Protein AF-0000000085047141 (afdb_homodimer)

Structure (mmCIF, N/CA/C/O backbone):
data_AF-0000000085047141-model_v1
#
loop_
_entity.id
_entity.type
_entity.pdbx_description
1 polymer 'YrkC putative rubrerythrin-like protein'
#
loop_
_atom_site.group_PDB
_atom_site.id
_atom_site.type_symbol
_atom_site.label_atom_id
_atom_site.label_alt_id
_atom_site.label_comp_id
_atom_site.label_asym_id
_atom_site.label_entity_id
_atom_site.label_seq_id
_atom_site.pdbx_PDB_ins_code
_atom_site.Cartn_x
_atom_site.Cartn_y
_atom_site.Cartn_z
_atom_site.occupancy
_atom_site.B_iso_or_equiv
_atom_site.auth_seq_id
_atom_site.auth_comp_id
_atom_site.auth_asym_id
_atom_site.auth_atom_id
_atom_site.pdbx_PDB_model_num
ATOM 1 N N . MET A 1 1 ? -36.344 43.094 90.312 1 26.39 1 MET A N 1
ATOM 2 C CA . MET A 1 1 ? -35.562 42.031 89.688 1 26.39 1 MET A CA 1
ATOM 3 C C . MET A 1 1 ? -35.75 42 88.188 1 26.39 1 MET A C 1
ATOM 5 O O . MET A 1 1 ? -36.625 41.312 87.688 1 26.39 1 MET A O 1
ATOM 9 N N . GLY A 1 2 ? -35.969 43.219 87.562 1 30.38 2 GLY A N 1
ATOM 10 C CA . GLY A 1 2 ? -36.375 43.719 86.25 1 30.38 2 GLY A CA 1
ATOM 11 C C . GLY A 1 2 ? -35.406 43.344 85.125 1 30.38 2 GLY A C 1
ATOM 12 O O . GLY A 1 2 ? -34.281 43.812 85.125 1 30.38 2 GLY A O 1
ATOM 13 N N . ASN A 1 3 ? -35.531 42 84.438 1 28.52 3 ASN A N 1
ATOM 14 C CA . ASN A 1 3 ? -34.844 41.219 83.438 1 28.52 3 ASN A CA 1
ATOM 15 C C . ASN A 1 3 ? -34.469 42.031 82.25 1 28.52 3 ASN A C 1
ATOM 17 O O . ASN A 1 3 ? -35.031 43.094 82 1 28.52 3 ASN A O 1
ATOM 21 N N . TYR A 1 4 ? -33.438 41.5 81.375 1 30.61 4 TYR A N 1
ATOM 22 C CA . TYR A 1 4 ? -32.312 41.344 80.5 1 30.61 4 TYR A CA 1
ATOM 23 C C . TYR A 1 4 ? -32.781 41.375 79 1 30.61 4 TYR A C 1
ATOM 25 O O . TYR A 1 4 ? -32.031 41.031 78.125 1 30.61 4 TYR A O 1
ATOM 33 N N . PHE A 1 5 ? -34.094 41.688 78.688 1 26.55 5 PHE A N 1
ATOM 34 C CA . PHE A 1 5 ? -34.625 41.312 77.375 1 26.55 5 PHE A CA 1
ATOM 35 C C . PHE A 1 5 ? -34.031 42.188 76.312 1 26.55 5 PHE A C 1
ATOM 37 O O . PHE A 1 5 ? -33.969 41.781 75.125 1 26.55 5 PHE A O 1
ATOM 44 N N . ASP A 1 6 ? -33.906 43.469 76.5 1 23.94 6 ASP A N 1
ATOM 45 C CA . ASP A 1 6 ? -34.188 44.344 75.375 1 23.94 6 ASP A CA 1
ATOM 46 C C . ASP A 1 6 ? -33 44.375 74.375 1 23.94 6 ASP A C 1
ATOM 48 O O . ASP A 1 6 ? -33.12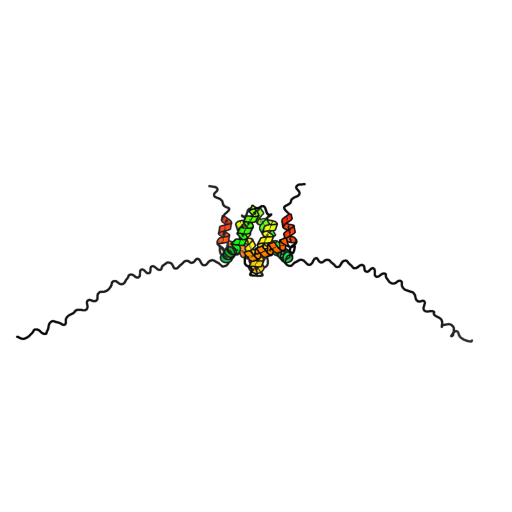5 44.875 73.312 1 23.94 6 ASP A O 1
ATOM 52 N N . GLU A 1 7 ? -31.75 44.25 74.812 1 26.52 7 GLU A N 1
ATOM 53 C CA . GLU A 1 7 ? -30.781 45 74.062 1 26.52 7 GLU A CA 1
ATOM 54 C C . GLU A 1 7 ? -30.422 44.25 72.75 1 26.52 7 GLU A C 1
ATOM 56 O O . GLU A 1 7 ? -29.25 44.188 72.375 1 26.52 7 GLU A O 1
ATOM 61 N N . ILE A 1 8 ? -31.172 43.188 72.375 1 27.95 8 ILE A N 1
ATOM 62 C CA . ILE A 1 8 ? -30.578 42.25 71.438 1 27.95 8 ILE A CA 1
ATOM 63 C C . ILE A 1 8 ? -30.594 42.844 70 1 27.95 8 ILE A C 1
ATOM 65 O O . ILE A 1 8 ? -30.25 42.156 69.062 1 27.95 8 ILE A O 1
ATOM 69 N N . GLN A 1 9 ? -31.234 44 69.812 1 23.31 9 GLN A N 1
ATOM 70 C CA . GLN A 1 9 ? -31.672 44.094 68.438 1 23.31 9 GLN A CA 1
ATOM 71 C C . GLN A 1 9 ? -30.484 44.219 67.5 1 23.31 9 GLN A C 1
ATOM 73 O O . GLN A 1 9 ? -30.594 43.844 66.312 1 23.31 9 GLN A O 1
ATOM 78 N N . HIS A 1 10 ? -29.562 45.125 67.688 1 24.94 10 HIS A N 1
ATOM 79 C CA . HIS A 1 10 ? -29.156 45.844 66.5 1 24.94 10 HIS A CA 1
ATOM 80 C C . HIS A 1 10 ? -28.094 45.094 65.75 1 24.94 10 HIS A C 1
ATOM 82 O O . HIS A 1 10 ? -27.344 45.656 64.938 1 24.94 10 HIS A O 1
ATOM 88 N N . LEU A 1 11 ? -28.125 43.75 65.5 1 24.83 11 LEU A N 1
ATOM 89 C CA . LEU A 1 11 ? -26.984 43.125 64.875 1 24.83 11 LEU A CA 1
ATOM 90 C C . LEU A 1 11 ? -26.859 43.562 63.406 1 24.83 11 LEU A C 1
ATOM 92 O O . LEU A 1 11 ? -27.781 43.344 62.594 1 24.83 11 LEU A O 1
ATOM 96 N N . LYS A 1 12 ? -26.172 44.75 63.156 1 26.78 12 LYS A N 1
ATOM 97 C CA . LYS A 1 12 ? -25.906 45.344 61.844 1 26.78 12 LYS A CA 1
ATOM 98 C C . LYS A 1 12 ? -25.25 44.344 60.906 1 26.78 12 LYS A C 1
ATOM 100 O O . LYS A 1 12 ? -24.328 43.625 61.312 1 26.78 12 LYS A O 1
ATOM 105 N N . HIS A 1 13 ? -25.922 43.969 59.812 1 26.42 13 HIS A N 1
ATOM 106 C CA . HIS A 1 13 ? -25.625 43.156 58.625 1 26.42 13 HIS A CA 1
ATOM 107 C C . HIS A 1 13 ? -24.391 43.656 57.906 1 26.42 13 HIS A C 1
ATOM 109 O O . HIS A 1 13 ? -24.391 44.75 57.344 1 26.42 13 HIS A O 1
ATOM 115 N N . SER A 1 14 ? -23.172 43.594 58.5 1 26.09 14 SER A N 1
ATOM 116 C CA . SER A 1 14 ? -21.984 44.031 57.75 1 26.09 14 SER A CA 1
ATOM 117 C C . SER A 1 14 ? -21.922 43.344 56.375 1 26.09 14 SER A C 1
ATOM 119 O O . SER A 1 14 ? -22.062 42.125 56.281 1 26.09 14 SER A O 1
ATOM 121 N N . GLU A 1 15 ? -22.203 44.062 55.312 1 28.8 15 GLU A N 1
ATOM 122 C CA . GLU A 1 15 ? -22.156 43.75 53.875 1 28.8 15 GLU A CA 1
ATOM 123 C C . GLU A 1 15 ? -20.766 43.281 53.469 1 28.8 15 GLU A C 1
ATOM 125 O O . GLU A 1 15 ? -19.797 44.062 53.531 1 28.8 15 GLU A O 1
ATOM 130 N N . TYR A 1 16 ? -20.172 42.281 54.156 1 29.62 16 TYR A N 1
ATOM 131 C CA . TYR A 1 16 ? -18.875 41.781 53.688 1 29.62 16 TYR A CA 1
ATOM 132 C C . TYR A 1 16 ? -18.844 41.656 52.188 1 29.62 16 TYR A C 1
ATOM 134 O O . TYR A 1 16 ? -19.656 40.906 51.594 1 29.62 16 TYR A O 1
ATOM 142 N N . GLY A 1 17 ? -18.625 42.781 51.469 1 31.94 17 GLY A N 1
ATOM 143 C CA . GLY A 1 17 ? -18.328 42.719 50.062 1 31.94 17 GLY A CA 1
ATOM 144 C C . GLY A 1 17 ? -17.297 41.688 49.688 1 31.94 17 GLY A C 1
ATOM 145 O O . GLY A 1 17 ? -16.141 41.812 50.062 1 31.94 17 GLY A O 1
ATOM 146 N N . GLY A 1 18 ? -17.625 40.469 49.812 1 32.16 18 GLY A N 1
ATOM 147 C CA . GLY A 1 18 ? -16.719 39.438 49.406 1 32.16 18 GLY A CA 1
ATOM 148 C C . GLY A 1 18 ? -16.047 39.719 48.062 1 32.16 18 GLY A C 1
ATOM 149 O O . GLY A 1 18 ? -16.594 40.438 47.25 1 32.16 18 GLY A O 1
ATOM 150 N N . PRO A 1 19 ? -14.734 40 48.281 1 36.22 19 PRO A N 1
ATOM 151 C CA . PRO A 1 19 ? -14 40.219 47.031 1 36.22 19 PRO A CA 1
ATOM 152 C C . PRO A 1 19 ? -14.438 39.281 45.906 1 36.22 19 PRO A C 1
ATOM 154 O O . PRO A 1 19 ? -14.914 38.156 46.188 1 36.22 19 PRO A O 1
ATOM 157 N N . GLN A 1 20 ? -15.062 39.812 44.906 1 37.5 20 GLN A N 1
ATOM 158 C CA . GLN A 1 20 ? -15.406 39.125 43.688 1 37.5 20 GLN A CA 1
ATOM 159 C C . GLN A 1 20 ? -14.25 38.25 43.188 1 37.5 20 GLN A C 1
ATOM 161 O O . GLN A 1 20 ? -13.109 38.719 43.125 1 37.5 20 GLN A O 1
ATOM 166 N N . PRO A 1 21 ? -14.32 36.969 43.594 1 36.03 21 PRO A N 1
ATOM 167 C CA . PRO A 1 21 ? -13.25 36.156 43 1 36.03 21 PRO A CA 1
ATOM 168 C C . PRO A 1 21 ? -12.961 36.531 41.562 1 36.03 21 PRO A C 1
ATOM 170 O O . PRO A 1 21 ? -13.883 36.812 40.781 1 36.03 21 PRO A O 1
ATOM 173 N N . VAL A 1 22 ? -11.938 37.344 41.344 1 37.62 22 VAL A N 1
ATOM 174 C CA . VAL A 1 22 ? -11.406 37.5 40 1 37.62 22 VAL A CA 1
ATOM 175 C C . VAL A 1 22 ? -11.461 36.125 39.281 1 37.62 22 VAL A C 1
ATOM 177 O O . VAL A 1 22 ? -10.82 35.188 39.719 1 37.62 22 VAL A O 1
ATOM 180 N N . ILE A 1 23 ? -12.688 35.688 38.938 1 40.22 23 ILE A N 1
ATOM 181 C CA . ILE A 1 23 ? -12.711 34.594 37.969 1 40.22 23 ILE A CA 1
ATOM 182 C C . ILE A 1 23 ? -11.617 34.781 36.938 1 40.22 23 ILE A C 1
ATOM 184 O O . ILE A 1 23 ? -11.672 35.75 36.156 1 40.22 23 ILE A O 1
ATOM 188 N N . THR A 1 24 ? -10.383 34.844 37.469 1 36.16 24 THR A N 1
ATOM 189 C CA . THR A 1 24 ? -9.43 34.75 36.375 1 36.16 24 THR A CA 1
ATOM 190 C C . THR A 1 24 ? -9.945 33.812 35.281 1 36.16 24 THR A C 1
ATOM 192 O O . THR A 1 24 ? -10.344 32.688 35.594 1 36.16 24 THR A O 1
ATOM 195 N N . ASP A 1 25 ? -10.789 34.281 34.438 1 36.22 25 ASP A N 1
ATOM 196 C CA . ASP A 1 25 ? -11.07 33.625 33.156 1 36.22 25 ASP A CA 1
ATOM 197 C C . ASP A 1 25 ? -9.859 32.812 32.688 1 36.22 25 ASP A C 1
ATOM 199 O O . ASP A 1 25 ? -8.977 33.375 32.031 1 36.22 25 ASP A O 1
ATOM 203 N N . THR A 1 26 ? -9.047 32.312 33.594 1 38.28 26 THR A N 1
ATOM 204 C CA . THR A 1 26 ? -8.102 31.438 32.906 1 38.28 26 THR A CA 1
ATOM 205 C C . THR A 1 26 ? -8.797 30.641 31.812 1 38.28 26 THR A C 1
ATOM 207 O O . THR A 1 26 ? -9.586 29.734 32.094 1 38.28 26 THR A O 1
ATOM 210 N N . ARG A 1 27 ? -9.477 31.266 30.906 1 39.62 27 ARG A N 1
ATOM 211 C CA . ARG A 1 27 ? -9.727 30.562 29.656 1 39.62 27 ARG A CA 1
ATOM 212 C C . ARG A 1 27 ? -8.719 29.438 29.453 1 39.62 27 ARG A C 1
ATOM 214 O O . ARG A 1 27 ? -7.527 29.688 29.25 1 39.62 27 ARG A O 1
ATOM 221 N N . VAL A 1 28 ? -8.648 28.484 30.359 1 39.75 28 VAL A N 1
ATOM 222 C CA . VAL A 1 28 ? -8.031 27.234 29.953 1 39.75 28 VAL A CA 1
ATOM 223 C C . VAL A 1 28 ? -7.996 27.156 28.422 1 39.75 28 VAL A C 1
ATOM 225 O O . VAL A 1 28 ? -8.961 27.531 27.75 1 39.75 28 VAL A O 1
ATOM 228 N N . ASP A 1 29 ? -6.918 27.594 27.844 1 39.72 29 ASP A N 1
ATOM 229 C CA . ASP A 1 29 ? -6.574 27.156 26.484 1 39.72 29 ASP A CA 1
ATOM 230 C C . ASP A 1 29 ? -7.312 25.875 26.125 1 39.72 29 ASP A C 1
ATOM 232 O O . ASP A 1 29 ? -7.207 24.875 26.828 1 39.72 29 ASP A O 1
ATOM 236 N N . LEU A 1 30 ? -8.539 25.859 25.844 1 40.44 30 LEU A N 1
ATOM 237 C CA . LEU A 1 30 ? -9.203 24.781 25.125 1 40.44 30 LEU A CA 1
ATOM 238 C C . LEU A 1 30 ? -8.195 23.734 24.656 1 40.44 30 LEU A C 1
ATOM 240 O O . LEU A 1 30 ? -7.078 24.078 24.266 1 40.44 30 LEU A O 1
ATOM 244 N N . ASN A 1 31 ? -8 22.609 25.328 1 42.75 31 ASN A N 1
ATOM 245 C CA . ASN A 1 31 ? -7.414 21.344 24.891 1 42.75 31 ASN A CA 1
ATOM 246 C C . ASN A 1 31 ? -7.262 21.297 23.375 1 42.75 31 ASN A C 1
ATOM 248 O O . ASN A 1 31 ? -8.258 21.234 22.641 1 42.75 31 ASN A O 1
ATOM 252 N N . GLU A 1 32 ? -6.691 22.125 22.641 1 46.19 32 GLU A N 1
ATOM 253 C CA . GLU A 1 32 ? -6.312 21.891 21.25 1 46.19 32 GLU A CA 1
ATOM 254 C C . GLU A 1 32 ? -6.316 20.391 20.938 1 46.19 32 GLU A C 1
ATOM 256 O O . GLU A 1 32 ? -5.328 19.703 21.188 1 46.19 32 GLU A O 1
ATOM 261 N N . THR A 1 33 ? -6.918 19.484 21.516 1 50.22 33 THR A N 1
ATOM 262 C CA . THR A 1 33 ? -7.117 18.156 20.953 1 50.22 33 THR A CA 1
ATOM 263 C C . THR A 1 33 ? -7.035 18.188 19.438 1 50.22 33 THR A C 1
ATOM 265 O O . THR A 1 33 ? -7.898 18.766 18.766 1 50.22 33 THR A O 1
ATOM 268 N N . GLU A 1 34 ? -6.047 18.719 18.938 1 59.25 34 GLU A N 1
ATOM 269 C CA . GLU A 1 34 ? -5.82 18.781 17.5 1 59.25 34 GLU A CA 1
ATOM 270 C C . GLU A 1 34 ? -6.621 17.703 16.766 1 59.25 34 GLU A C 1
ATOM 272 O O . GLU A 1 34 ? -6.453 16.516 17.031 1 59.25 34 GLU A O 1
ATOM 277 N N . ASP A 1 35 ? -7.812 17.938 16.5 1 83 35 ASP A N 1
ATOM 278 C CA . ASP A 1 35 ? -8.688 17.062 15.727 1 83 35 ASP A CA 1
ATOM 279 C C . ASP A 1 35 ? -7.926 16.406 14.57 1 83 35 ASP A C 1
ATOM 281 O O . ASP A 1 35 ? -7.48 17.094 13.648 1 83 35 ASP A O 1
ATOM 285 N N . VAL A 1 36 ? -7.324 15.203 14.828 1 91.5 36 VAL A N 1
ATOM 286 C CA . VAL A 1 36 ? -6.652 14.414 13.805 1 91.5 36 VAL A CA 1
ATOM 287 C C . VAL A 1 36 ? -7.582 14.219 12.609 1 91.5 36 VAL A C 1
ATOM 289 O O . VAL A 1 36 ? -8.734 13.82 12.773 1 91.5 36 VAL A O 1
ATOM 292 N N . SER A 1 37 ? -7.113 14.703 11.445 1 97.56 37 SER A N 1
ATOM 293 C CA . SER A 1 37 ? -7.887 14.547 10.219 1 97.56 37 SER A CA 1
ATOM 294 C C . SER A 1 37 ? -8.156 13.078 9.914 1 97.56 37 SER A C 1
ATOM 296 O O . SER A 1 37 ? -7.449 12.195 10.414 1 97.56 37 SER A O 1
ATOM 298 N N . MET A 1 38 ? -9.156 12.867 9.156 1 97.25 38 MET A N 1
ATOM 299 C CA . MET A 1 38 ? -9.438 11.508 8.695 1 97.25 38 MET A CA 1
ATOM 300 C C . MET A 1 38 ? -8.234 10.93 7.969 1 97.25 38 MET A C 1
ATOM 302 O O . MET A 1 38 ? -7.891 9.758 8.156 1 97.25 38 MET A O 1
ATOM 306 N N . ALA A 1 39 ? -7.617 11.742 7.199 1 98.62 39 ALA A N 1
ATOM 307 C CA . ALA A 1 39 ? -6.418 11.305 6.488 1 98.62 39 ALA A CA 1
ATOM 308 C C . ALA A 1 39 ? -5.355 10.805 7.465 1 98.62 39 ALA A C 1
ATOM 310 O O . ALA A 1 39 ? -4.77 9.742 7.262 1 98.62 39 ALA A O 1
ATOM 311 N N . ASP A 1 40 ? -5.152 11.531 8.469 1 98.75 40 ASP A N 1
ATOM 312 C CA . ASP A 1 40 ? -4.105 11.164 9.422 1 98.75 40 ASP A CA 1
ATOM 313 C C . ASP A 1 40 ? -4.523 9.961 10.258 1 98.75 40 ASP A C 1
ATOM 315 O O . ASP A 1 40 ? -3.682 9.164 10.68 1 98.75 40 ASP A O 1
ATOM 319 N N . GLN A 1 41 ? -5.812 9.867 10.5 1 98.62 41 GLN A N 1
ATOM 320 C CA . GLN A 1 41 ? -6.289 8.672 11.18 1 98.62 41 GLN A CA 1
ATOM 321 C C . GLN A 1 41 ? -5.977 7.41 10.375 1 98.62 41 GLN A C 1
ATOM 323 O O . GLN A 1 41 ? -5.559 6.398 10.945 1 98.62 41 GLN A O 1
ATOM 328 N N . TRP A 1 42 ? -6.137 7.488 9.133 1 98.88 42 TRP A N 1
ATOM 329 C CA . TRP A 1 42 ? -5.816 6.352 8.273 1 98.88 42 TRP A CA 1
ATOM 330 C C . TRP A 1 42 ? -4.312 6.09 8.25 1 98.88 42 TRP A C 1
ATOM 332 O O . TRP A 1 42 ? -3.877 4.938 8.312 1 98.88 42 TRP A O 1
ATOM 342 N N . VAL A 1 43 ? -3.555 7.133 8.117 1 98.94 43 VAL A N 1
ATOM 343 C CA . VAL A 1 43 ? -2.105 6.965 8.102 1 98.94 43 VAL A CA 1
ATOM 344 C C . VAL A 1 43 ? -1.65 6.262 9.383 1 98.94 43 VAL A C 1
ATOM 346 O O . VAL A 1 43 ? -0.82 5.352 9.328 1 98.94 43 VAL A O 1
ATOM 349 N N . GLU A 1 44 ? -2.229 6.668 10.469 1 98.88 44 GLU A N 1
ATOM 350 C CA . GLU A 1 44 ? -1.877 6.031 11.734 1 98.88 44 GLU A CA 1
ATOM 351 C C . GLU A 1 44 ? -2.348 4.578 11.773 1 98.88 44 GLU A C 1
ATOM 353 O O . GLU A 1 44 ? -1.639 3.705 12.273 1 98.88 44 GLU A O 1
ATOM 358 N N . TYR A 1 45 ? -3.49 4.375 11.25 1 98.94 45 TYR A N 1
ATOM 359 C CA . TYR A 1 45 ? -4.094 3.049 11.328 1 98.94 45 TYR A CA 1
ATOM 360 C C . TYR A 1 45 ? -3.293 2.037 10.516 1 98.94 45 TYR A C 1
ATOM 362 O O . TYR A 1 45 ? -3.184 0.871 10.898 1 98.94 45 TYR A O 1
ATOM 370 N N . ILE A 1 46 ? -2.65 2.441 9.43 1 98.94 46 ILE A N 1
ATOM 371 C CA . ILE A 1 46 ? -1.937 1.504 8.562 1 98.94 46 ILE A CA 1
ATOM 372 C C . ILE A 1 46 ? -0.462 1.462 8.961 1 98.94 46 ILE A C 1
ATOM 374 O O . ILE A 1 46 ? 0.345 0.805 8.297 1 98.94 46 ILE A O 1
ATOM 378 N N . GLN A 1 47 ? -0.084 2.061 9.992 1 98.94 47 GLN A N 1
ATOM 379 C CA . GLN A 1 47 ? 1.319 2.174 10.375 1 98.94 47 GLN A CA 1
ATOM 380 C C . GLN A 1 47 ? 1.951 0.797 10.555 1 98.94 47 GLN A C 1
ATOM 382 O O . GLN A 1 47 ? 3.121 0.596 10.227 1 98.94 47 GLN A O 1
ATOM 387 N N . PRO A 1 48 ? 1.271 -0.2 11.086 1 99 48 PRO A N 1
ATOM 388 C CA . PRO A 1 48 ? 1.904 -1.518 11.18 1 99 48 PRO A CA 1
ATOM 389 C C . PRO A 1 48 ? 2.33 -2.061 9.812 1 99 48 PRO A C 1
ATOM 391 O O . PRO A 1 48 ? 3.383 -2.691 9.703 1 99 48 PRO A O 1
ATOM 394 N N . LEU A 1 49 ? 1.539 -1.829 8.82 1 99 49 LEU A N 1
ATOM 395 C CA . LEU A 1 49 ? 1.904 -2.277 7.48 1 99 49 LEU A CA 1
ATOM 396 C C . LEU A 1 49 ? 3.154 -1.555 6.988 1 99 49 LEU A C 1
ATOM 398 O O . LEU A 1 49 ? 4.035 -2.172 6.387 1 99 49 LEU A O 1
ATOM 402 N N . VAL A 1 50 ? 3.209 -0.225 7.246 1 99 50 VAL A N 1
ATOM 403 C CA . VAL A 1 50 ? 4.379 0.553 6.848 1 99 50 VAL A CA 1
ATOM 404 C C . VAL A 1 50 ? 5.621 0.014 7.547 1 99 50 VAL A C 1
ATOM 406 O O . VAL A 1 50 ? 6.66 -0.184 6.918 1 99 50 VAL A O 1
ATOM 409 N N . THR A 1 51 ? 5.488 -0.277 8.789 1 98.94 51 THR A N 1
ATOM 410 C CA . THR A 1 51 ? 6.598 -0.793 9.586 1 98.94 51 THR A CA 1
ATOM 411 C C . THR A 1 51 ? 7.047 -2.158 9.07 1 98.94 51 THR A C 1
ATOM 413 O O . THR A 1 51 ? 8.242 -2.398 8.891 1 98.94 51 THR A O 1
ATOM 416 N N . PHE A 1 52 ? 6.16 -3.051 8.797 1 98.94 52 PHE A N 1
ATOM 417 C CA . PHE A 1 52 ? 6.492 -4.371 8.281 1 98.94 52 PHE A CA 1
ATOM 418 C C . PHE A 1 52 ? 7.188 -4.262 6.926 1 98.94 52 PHE A C 1
ATOM 420 O O . PHE A 1 52 ? 8.164 -4.961 6.664 1 98.94 52 PHE A O 1
ATOM 427 N N . ALA A 1 53 ? 6.656 -3.396 6.109 1 98.94 53 ALA A N 1
ATOM 428 C CA . ALA A 1 53 ? 7.238 -3.213 4.781 1 98.94 53 ALA A CA 1
ATOM 429 C C . ALA A 1 53 ? 8.695 -2.764 4.879 1 98.94 53 ALA A C 1
ATOM 431 O O . ALA A 1 53 ? 9.57 -3.322 4.215 1 98.94 53 ALA A O 1
ATOM 432 N N . LEU A 1 54 ? 8.922 -1.817 5.695 1 98.88 54 LEU A N 1
ATOM 433 C CA . LEU A 1 54 ? 10.258 -1.254 5.824 1 98.88 54 LEU A CA 1
ATOM 434 C C . LEU A 1 54 ? 11.227 -2.275 6.418 1 98.88 54 LEU A C 1
ATOM 436 O O . LEU A 1 54 ? 12.406 -2.295 6.074 1 98.88 54 LEU A O 1
ATOM 440 N N . GLU A 1 55 ? 10.75 -3.094 7.27 1 98.81 55 GLU A N 1
ATOM 441 C CA . GLU A 1 55 ? 11.594 -4.172 7.789 1 98.81 55 GLU A CA 1
ATOM 442 C C . GLU A 1 55 ? 12 -5.137 6.68 1 98.81 55 GLU A C 1
ATOM 444 O O . GLU A 1 55 ? 13.148 -5.578 6.625 1 98.81 55 GLU A O 1
ATOM 449 N N . GLU A 1 56 ? 11.07 -5.414 5.836 1 98.75 56 GLU A N 1
ATOM 450 C CA . GLU A 1 56 ? 11.375 -6.336 4.746 1 98.75 56 GLU A CA 1
ATOM 451 C C . GLU A 1 56 ? 12.289 -5.684 3.711 1 98.75 56 GLU A C 1
ATOM 453 O O . GLU A 1 56 ? 13.117 -6.359 3.094 1 98.75 56 GLU A O 1
ATOM 458 N N . VAL A 1 57 ? 12.156 -4.418 3.568 1 98.5 57 VAL A N 1
ATOM 459 C CA . VAL A 1 57 ? 13.125 -3.699 2.752 1 98.5 57 VAL A CA 1
ATOM 460 C C . VAL A 1 57 ? 14.531 -3.934 3.297 1 98.5 57 VAL A C 1
ATOM 462 O O . VAL A 1 57 ? 15.461 -4.219 2.535 1 98.5 57 VAL A O 1
ATOM 465 N N . LYS A 1 58 ? 14.664 -3.779 4.523 1 98.19 58 LYS A N 1
ATOM 466 C CA . LYS A 1 58 ? 15.961 -3.967 5.172 1 98.19 58 LYS A CA 1
ATOM 467 C C . LYS A 1 58 ? 16.484 -5.391 4.969 1 98.19 58 LYS A C 1
ATOM 469 O O . LYS A 1 58 ? 17.688 -5.621 4.961 1 98.19 58 LYS A O 1
ATOM 474 N N . GLU A 1 59 ? 15.625 -6.297 4.789 1 97.94 59 GLU A N 1
ATOM 475 C CA . GLU A 1 59 ? 16 -7.691 4.562 1 97.94 59 GLU A CA 1
ATOM 476 C C . GLU A 1 59 ? 16.375 -7.93 3.102 1 97.94 59 GLU A C 1
ATOM 478 O O . GLU A 1 59 ? 16.781 -9.031 2.732 1 97.94 59 GLU A O 1
ATOM 483 N N . GLY A 1 60 ? 16.141 -7.043 2.275 1 97.19 60 GLY A N 1
ATOM 484 C CA . GLY A 1 60 ? 16.609 -7.125 0.902 1 97.19 60 GLY A CA 1
ATOM 485 C C . GLY A 1 60 ? 15.539 -7.602 -0.068 1 97.19 60 GLY A C 1
ATOM 486 O O . GLY A 1 60 ? 15.844 -7.953 -1.209 1 97.19 60 GLY A O 1
ATOM 487 N N . ILE A 1 61 ? 14.273 -7.594 0.372 1 97.75 61 ILE A N 1
ATOM 488 C CA . ILE A 1 61 ? 13.18 -8 -0.501 1 97.75 61 ILE A CA 1
ATOM 489 C C . ILE A 1 61 ? 12.898 -6.906 -1.53 1 97.75 61 ILE A C 1
ATOM 491 O O . ILE A 1 61 ? 12.875 -5.723 -1.192 1 97.75 61 ILE A O 1
ATOM 495 N N . ASN A 1 62 ? 12.719 -7.234 -2.803 1 97 62 ASN A N 1
ATOM 496 C CA . ASN A 1 62 ? 12.672 -6.238 -3.865 1 97 62 ASN A CA 1
ATOM 497 C C . ASN A 1 62 ? 11.414 -5.379 -3.77 1 97 62 ASN A C 1
ATOM 499 O O . ASN A 1 62 ? 10.359 -5.863 -3.361 1 97 62 ASN A O 1
ATOM 503 N N . LEU A 1 63 ? 11.523 -4.227 -4.254 1 98.56 63 LEU A N 1
ATOM 504 C CA . LEU A 1 63 ? 10.523 -3.189 -4.008 1 98.56 63 LEU A CA 1
ATOM 505 C C . LEU A 1 63 ? 9.266 -3.445 -4.828 1 98.56 63 LEU A C 1
ATOM 507 O O . LEU A 1 63 ? 8.156 -3.133 -4.383 1 98.56 63 LEU A O 1
ATOM 511 N N . THR A 1 64 ? 9.359 -3.992 -5.98 1 98.69 64 THR A N 1
ATOM 512 C CA . THR A 1 64 ? 8.164 -4.328 -6.746 1 98.69 64 THR A CA 1
ATOM 513 C C . THR A 1 64 ? 7.246 -5.25 -5.945 1 98.69 64 THR A C 1
ATOM 515 O O . THR A 1 64 ? 6.051 -4.984 -5.812 1 98.69 64 THR A O 1
ATOM 518 N N . HIS A 1 65 ? 7.879 -6.309 -5.461 1 98.88 65 HIS A N 1
ATOM 519 C CA . HIS A 1 65 ? 7.152 -7.281 -4.648 1 98.88 65 HIS A CA 1
ATOM 520 C C . HIS A 1 65 ? 6.562 -6.629 -3.402 1 98.88 65 HIS A C 1
ATOM 522 O O . HIS A 1 65 ? 5.398 -6.863 -3.068 1 98.88 65 HIS A O 1
ATOM 528 N N . LEU A 1 66 ? 7.312 -5.801 -2.725 1 98.94 66 LEU A N 1
ATOM 529 C CA . LEU A 1 66 ? 6.852 -5.207 -1.475 1 98.94 66 LEU A CA 1
ATOM 530 C C . LEU A 1 66 ? 5.715 -4.223 -1.726 1 98.94 66 LEU A C 1
ATOM 532 O O . LEU A 1 66 ? 4.738 -4.188 -0.971 1 98.94 66 LEU A O 1
ATOM 536 N N . PHE A 1 67 ? 5.777 -3.439 -2.764 1 98.94 67 PHE A N 1
ATOM 537 C CA . PHE A 1 67 ? 4.668 -2.545 -3.064 1 98.94 67 PHE A CA 1
ATOM 538 C C . PHE A 1 67 ? 3.422 -3.338 -3.445 1 98.94 67 PHE A C 1
ATOM 540 O O . PHE A 1 67 ? 2.311 -2.986 -3.047 1 98.94 67 PHE A O 1
ATOM 547 N N . GLN A 1 68 ? 3.59 -4.418 -4.176 1 98.94 68 GLN A N 1
ATOM 548 C CA . GLN A 1 68 ? 2.447 -5.273 -4.488 1 98.94 68 GLN A CA 1
ATOM 549 C C . GLN A 1 68 ? 1.782 -5.789 -3.215 1 98.94 68 GLN A C 1
ATOM 551 O O . GLN A 1 68 ? 0.565 -5.68 -3.057 1 98.94 68 GLN A O 1
ATOM 556 N N . GLU A 1 69 ? 2.582 -6.328 -2.354 1 98.94 69 GLU A N 1
ATOM 557 C CA . GLU A 1 69 ? 2.078 -6.949 -1.131 1 98.94 69 GLU A CA 1
ATOM 558 C C . GLU A 1 69 ? 1.378 -5.922 -0.243 1 98.94 69 GLU A C 1
ATOM 560 O O . GLU A 1 69 ? 0.259 -6.156 0.22 1 98.94 69 GLU A O 1
ATOM 565 N N . TYR A 1 70 ? 1.958 -4.855 -0.085 1 99 70 TYR A N 1
ATOM 566 C CA . TYR A 1 70 ? 1.476 -3.988 0.983 1 99 70 TYR A CA 1
ATOM 567 C C . TYR A 1 70 ? 0.401 -3.037 0.469 1 99 70 TYR A C 1
ATOM 569 O O . TYR A 1 70 ? -0.483 -2.623 1.224 1 99 70 TYR A O 1
ATOM 577 N N . ILE A 1 71 ? 0.391 -2.631 -0.809 1 99 71 ILE A N 1
ATOM 578 C CA . ILE A 1 71 ? -0.775 -1.953 -1.365 1 99 71 ILE A CA 1
ATOM 579 C C . ILE A 1 71 ? -1.984 -2.885 -1.32 1 99 71 ILE A C 1
ATOM 581 O O . ILE A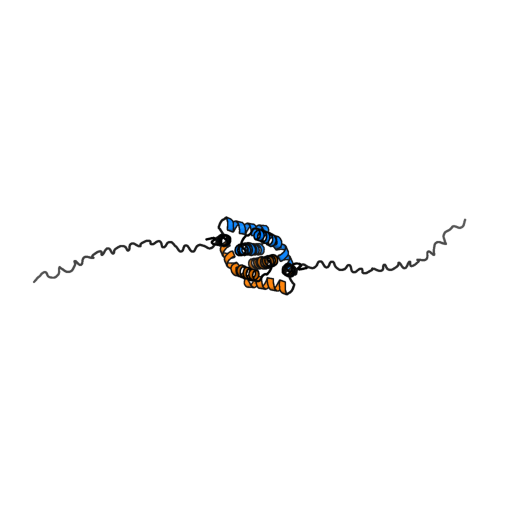 1 71 ? -3.088 -2.461 -0.97 1 99 71 ILE A O 1
ATOM 585 N N . LEU A 1 72 ? -1.712 -4.16 -1.633 1 99 72 LEU A N 1
ATOM 586 C CA . LEU A 1 72 ? -2.791 -5.141 -1.575 1 99 72 LEU A CA 1
ATOM 587 C C . LEU A 1 72 ? -3.324 -5.277 -0.153 1 99 72 LEU A C 1
ATOM 589 O O . LEU A 1 72 ? -4.535 -5.383 0.053 1 99 72 LEU A O 1
ATOM 593 N N . ALA A 1 73 ? -2.424 -5.293 0.819 1 99 73 ALA A N 1
ATOM 594 C CA . ALA A 1 73 ? -2.873 -5.289 2.209 1 99 73 ALA A CA 1
ATOM 595 C C . ALA A 1 73 ? -3.717 -4.055 2.51 1 99 73 ALA A C 1
ATOM 597 O O . ALA A 1 73 ? -4.723 -4.137 3.217 1 99 73 ALA A O 1
ATOM 598 N N . GLY A 1 74 ? -3.332 -2.895 1.937 1 99 74 GLY A N 1
ATOM 599 C CA . GLY A 1 74 ? -4.148 -1.698 2.047 1 99 74 GLY A CA 1
ATOM 600 C C . GLY A 1 74 ? -5.555 -1.884 1.506 1 99 74 GLY A C 1
ATOM 601 O O . GLY A 1 74 ? -6.527 -1.457 2.129 1 99 74 GLY A O 1
ATOM 602 N N . VAL A 1 75 ? -5.676 -2.555 0.391 1 99 75 VAL A N 1
ATOM 603 C CA . VAL A 1 75 ? -6.98 -2.84 -0.196 1 99 75 VAL A CA 1
ATOM 604 C C . VAL A 1 75 ? -7.84 -3.617 0.8 1 99 75 VAL A C 1
ATOM 606 O O . VAL A 1 75 ? -8.992 -3.266 1.04 1 99 75 VAL A O 1
ATOM 609 N N . LEU A 1 76 ? -7.25 -4.637 1.381 1 99 76 LEU A N 1
ATOM 610 C CA . LEU A 1 76 ? -7.988 -5.461 2.334 1 99 76 LEU A CA 1
ATOM 611 C C . LEU A 1 76 ? -8.359 -4.652 3.574 1 99 76 LEU A C 1
ATOM 613 O O . LEU A 1 76 ? -9.453 -4.816 4.121 1 99 76 LEU A O 1
ATOM 617 N N . VAL A 1 77 ? -7.5 -3.791 4.02 1 99 77 VAL A N 1
ATOM 618 C CA . VAL A 1 77 ? -7.797 -2.916 5.148 1 99 77 VAL A CA 1
ATOM 619 C C . VAL A 1 77 ? -8.984 -2.014 4.805 1 99 77 VAL A C 1
ATOM 621 O O . VAL A 1 77 ? -9.883 -1.82 5.621 1 99 77 VAL A O 1
ATOM 624 N N . GLY A 1 78 ? -9.023 -1.479 3.592 1 98.94 78 GLY A N 1
ATOM 625 C CA . GLY A 1 78 ? -10.148 -0.675 3.139 1 98.94 78 GLY A CA 1
ATOM 626 C C . GLY A 1 78 ? -11.453 -1.442 3.113 1 98.94 78 GLY A C 1
ATOM 627 O O . GLY A 1 78 ? -12.531 -0.851 3.24 1 98.94 78 GLY A O 1
ATOM 628 N N . GLN A 1 79 ? -11.289 -2.713 3.064 1 98.94 79 GLN A N 1
ATOM 629 C CA . GLN A 1 79 ? -12.469 -3.572 3.033 1 98.94 79 GLN A CA 1
ATOM 630 C C . GLN A 1 79 ? -12.891 -3.977 4.441 1 98.94 79 GLN A C 1
ATOM 632 O O . GLN A 1 79 ? -13.906 -4.652 4.621 1 98.94 79 GLN A O 1
ATOM 637 N N . GLY A 1 80 ? -12.023 -3.697 5.375 1 98.88 80 GLY A N 1
ATOM 638 C CA . GLY A 1 80 ? -12.477 -3.916 6.742 1 98.88 80 GLY A CA 1
ATOM 639 C C . GLY A 1 80 ? -11.531 -4.785 7.551 1 98.88 80 GLY A C 1
ATOM 640 O O . GLY A 1 80 ? -11.742 -4.988 8.75 1 98.88 80 GLY A O 1
ATOM 641 N N . PHE A 1 81 ? -10.531 -5.34 7.016 1 98.94 81 PHE A N 1
ATOM 642 C CA . PHE A 1 81 ? -9.547 -6.133 7.75 1 98.94 81 PHE A CA 1
ATOM 643 C C . PHE A 1 81 ? -8.648 -5.234 8.586 1 98.94 81 PHE A C 1
ATOM 645 O O . PHE A 1 81 ? -8.375 -4.09 8.211 1 98.94 81 PHE A O 1
ATOM 652 N N . SER A 1 82 ? -8.188 -5.719 9.672 1 98.94 82 SER A N 1
ATOM 653 C CA . SER A 1 82 ? -7.105 -5.027 10.359 1 98.94 82 SER A CA 1
ATOM 654 C C . SER A 1 82 ? -5.805 -5.121 9.578 1 98.94 82 SER A C 1
ATOM 656 O O . SER A 1 82 ? -5.648 -5.996 8.727 1 98.94 82 SER A O 1
ATOM 658 N N .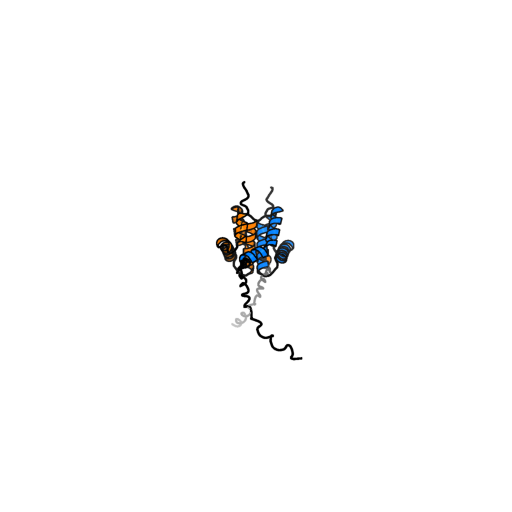 PRO A 1 83 ? -4.887 -4.266 9.883 1 99 83 PRO A N 1
ATOM 659 C CA . PRO A 1 83 ? -3.598 -4.336 9.188 1 99 83 PRO A CA 1
ATOM 660 C C . PRO A 1 83 ? -2.926 -5.699 9.328 1 99 83 PRO A C 1
ATOM 662 O O . PRO A 1 83 ? -2.432 -6.254 8.344 1 99 83 PRO A O 1
ATOM 665 N N . GLU A 1 84 ? -2.977 -6.227 10.484 1 98.94 84 GLU A N 1
ATOM 666 C CA . GLU A 1 84 ? -2.318 -7.508 10.719 1 98.94 84 GLU A CA 1
ATOM 667 C C . GLU A 1 84 ? -3.029 -8.641 9.984 1 98.94 84 GLU A C 1
ATOM 669 O O . GLU A 1 84 ? -2.381 -9.516 9.406 1 98.94 84 GLU A O 1
ATOM 674 N N . GLU A 1 85 ? -4.336 -8.609 10.008 1 98.94 85 GLU A N 1
ATOM 675 C CA . GLU A 1 85 ? -5.098 -9.617 9.281 1 98.94 85 GLU A CA 1
ATOM 676 C C . GLU A 1 85 ? -4.863 -9.508 7.773 1 98.94 85 GLU A C 1
ATOM 678 O O . GLU A 1 85 ? -4.777 -10.516 7.074 1 98.94 85 GLU A O 1
ATOM 683 N N . ALA A 1 86 ? -4.773 -8.305 7.316 1 98.94 86 ALA A N 1
ATOM 684 C CA . ALA A 1 86 ? -4.602 -8.039 5.891 1 98.94 86 ALA A CA 1
ATOM 685 C C . ALA A 1 86 ? -3.281 -8.602 5.379 1 98.94 86 ALA A C 1
ATOM 687 O O . ALA A 1 86 ? -3.258 -9.352 4.395 1 98.94 86 ALA A O 1
ATOM 688 N N . ILE A 1 87 ? -2.213 -8.258 6.086 1 99 87 ILE A N 1
ATOM 689 C CA . ILE A 1 87 ? -0.921 -8.695 5.57 1 99 87 ILE A CA 1
ATOM 690 C C . ILE A 1 87 ? -0.781 -10.211 5.742 1 99 87 ILE A C 1
ATOM 692 O O . ILE A 1 87 ? -0.186 -10.883 4.902 1 99 87 ILE A O 1
ATOM 696 N N . ALA A 1 88 ? -1.451 -10.75 6.746 1 98.94 88 ALA A N 1
ATOM 697 C CA . ALA A 1 88 ? -1.457 -12.203 6.898 1 98.94 88 ALA A CA 1
ATOM 698 C C . ALA A 1 88 ? -2.16 -12.875 5.723 1 98.94 88 ALA A C 1
ATOM 700 O O . ALA A 1 88 ? -1.697 -13.898 5.215 1 98.94 88 ALA A O 1
ATOM 701 N N . GLN A 1 89 ? -3.264 -12.344 5.289 1 98.94 89 GLN A N 1
ATOM 702 C CA . GLN A 1 89 ? -4.004 -12.883 4.152 1 98.94 89 GLN A CA 1
ATOM 703 C C . GLN A 1 89 ? -3.182 -12.789 2.871 1 98.94 89 GLN A C 1
ATOM 705 O O . GLN A 1 89 ? -3.133 -13.742 2.088 1 98.94 89 GLN A O 1
ATOM 710 N N . VAL A 1 90 ? -2.5 -11.719 2.672 1 98.94 90 VAL A N 1
ATOM 711 C CA . VAL A 1 90 ? -1.683 -11.523 1.479 1 98.94 90 VAL A CA 1
ATOM 712 C C . VAL A 1 90 ? -0.53 -12.523 1.474 1 98.94 90 VAL A C 1
ATOM 714 O O . VAL A 1 90 ? -0.238 -13.141 0.445 1 98.94 90 VAL A O 1
ATOM 717 N N . GLU A 1 91 ? 0.114 -12.648 2.582 1 98.94 91 GLU A N 1
ATOM 718 C CA . GLU A 1 91 ? 1.202 -13.617 2.697 1 98.94 91 GLU A CA 1
ATOM 719 C C . GLU A 1 91 ? 0.701 -15.039 2.471 1 98.94 91 GLU A C 1
ATOM 721 O O . GLU A 1 91 ? 1.39 -15.859 1.854 1 98.94 91 GLU A O 1
ATOM 726 N N . ASP A 1 92 ? -0.487 -15.312 2.939 1 98.88 92 ASP A N 1
ATOM 727 C CA . ASP A 1 92 ? -1.074 -16.625 2.709 1 98.88 92 ASP A CA 1
ATOM 728 C C . ASP A 1 92 ? -1.327 -16.859 1.223 1 98.88 92 ASP A C 1
ATOM 730 O O . ASP A 1 92 ? -1.064 -17.953 0.708 1 98.88 92 ASP A O 1
ATOM 734 N N . TRP A 1 93 ? -1.854 -15.891 0.531 1 98.88 93 TRP A N 1
ATOM 735 C CA . TRP A 1 93 ? -2.07 -16 -0.908 1 98.88 93 TRP A CA 1
ATOM 736 C C . TRP A 1 93 ? -0.761 -16.281 -1.635 1 98.88 93 TRP A C 1
ATOM 738 O O . TRP A 1 93 ? -0.742 -17.031 -2.615 1 98.88 93 TRP A O 1
ATOM 748 N N . GLU A 1 94 ? 0.286 -15.625 -1.17 1 98.75 94 GLU A N 1
ATOM 749 C CA . GLU A 1 94 ? 1.594 -15.867 -1.771 1 98.75 94 GLU A CA 1
ATOM 750 C C . GLU A 1 94 ? 2.082 -17.281 -1.479 1 98.75 94 GLU A C 1
ATOM 752 O O . GLU A 1 94 ? 2.5 -18 -2.389 1 98.75 94 GLU A O 1
ATOM 757 N N . LYS A 1 95 ? 2.018 -17.672 -0.284 1 98.62 95 LYS A N 1
ATOM 758 C CA . LYS A 1 95 ? 2.564 -18.953 0.171 1 98.62 95 LYS A CA 1
ATOM 759 C C . LYS A 1 95 ? 1.819 -20.125 -0.46 1 98.62 95 LYS A C 1
ATOM 761 O O . LYS A 1 95 ? 2.428 -21.141 -0.801 1 98.62 95 LYS A O 1
ATOM 766 N N . THR A 1 96 ? 0.567 -20.016 -0.638 1 98.5 96 THR A N 1
ATOM 767 C CA . THR A 1 96 ? -0.264 -21.109 -1.138 1 98.5 96 THR A CA 1
ATOM 768 C C . THR A 1 96 ? -0.219 -21.172 -2.662 1 98.5 96 THR A C 1
ATOM 770 O O . THR A 1 96 ? -0.596 -22.172 -3.26 1 98.5 96 THR A O 1
ATOM 773 N N . GLY A 1 97 ? 0.119 -20.062 -3.24 1 97.94 97 GLY A N 1
ATOM 774 C CA . GLY A 1 97 ? 0.124 -20 -4.695 1 97.94 97 GLY A CA 1
ATOM 775 C C . GLY A 1 97 ? -1.181 -19.484 -5.27 1 97.94 97 GLY A C 1
ATOM 776 O O . GLY A 1 97 ? -1.359 -19.453 -6.488 1 97.94 97 GLY A O 1
ATOM 777 N N . GLU A 1 98 ? -2.053 -19.094 -4.359 1 98.31 98 GLU A N 1
ATOM 778 C CA . GLU A 1 98 ? -3.271 -18.453 -4.848 1 98.31 98 GLU A CA 1
ATOM 779 C C . GLU A 1 98 ? -2.953 -17.203 -5.66 1 98.31 98 GLU A C 1
ATOM 781 O O . GLU A 1 98 ? -3.646 -16.891 -6.629 1 98.31 98 GLU A O 1
ATOM 786 N N . SER A 1 99 ? -2.002 -16.562 -5.199 1 98.56 99 SER A N 1
ATOM 787 C CA . SER A 1 99 ? -1.484 -15.5 -6.051 1 98.56 99 SER A CA 1
ATOM 788 C C . SER A 1 99 ? -0.203 -15.93 -6.758 1 98.56 99 SER A C 1
ATOM 790 O O . SER A 1 99 ? 0.861 -15.992 -6.141 1 98.56 99 SER A O 1
ATOM 792 N N . GLN A 1 100 ? -0.316 -16.094 -7.973 1 98.19 100 GLN A N 1
ATOM 793 C CA . GLN A 1 100 ? 0.857 -16.422 -8.773 1 98.19 100 GLN A CA 1
ATOM 794 C C . GLN A 1 100 ? 1.692 -15.172 -9.07 1 98.19 100 GLN A C 1
ATOM 796 O O . GLN A 1 100 ? 2.92 -15.25 -9.148 1 98.19 100 GLN A O 1
ATOM 801 N N . LEU A 1 101 ? 1.055 -14.102 -9.156 1 98.44 101 LEU A N 1
ATOM 802 C CA . LEU A 1 101 ? 1.74 -12.852 -9.461 1 98.44 101 LEU A CA 1
ATOM 803 C C . LEU A 1 101 ? 2.641 -12.43 -8.305 1 98.44 101 LEU A C 1
ATOM 805 O O . LEU A 1 101 ? 3.752 -11.938 -8.523 1 98.44 101 LEU A O 1
ATOM 809 N N . LEU A 1 102 ? 2.199 -12.641 -7.098 1 98.69 102 LEU A N 1
ATOM 810 C CA . LEU A 1 102 ? 3.059 -12.352 -5.953 1 98.69 102 LEU A CA 1
ATOM 811 C C . LEU A 1 102 ? 4.27 -13.273 -5.938 1 98.69 102 LEU A C 1
ATOM 813 O O . LEU A 1 102 ? 5.383 -12.844 -5.633 1 98.69 102 LEU A O 1
ATOM 817 N N . GLN A 1 103 ? 4.066 -14.516 -6.285 1 98.25 103 GLN A N 1
ATOM 818 C CA . GLN A 1 103 ? 5.203 -15.43 -6.359 1 98.25 103 GLN A CA 1
ATOM 819 C C . GLN A 1 103 ? 6.184 -15.008 -7.445 1 98.25 103 GLN A C 1
ATOM 821 O O . GLN A 1 103 ? 7.398 -15.039 -7.238 1 98.25 103 GLN A O 1
ATOM 826 N N . GLU A 1 104 ? 5.633 -14.609 -8.492 1 97.56 104 GLU A N 1
ATOM 827 C CA . GLU A 1 104 ? 6.469 -14.203 -9.617 1 97.56 104 GLU A CA 1
ATOM 828 C C . GLU A 1 104 ? 7.297 -12.961 -9.273 1 97.56 104 GLU A C 1
ATOM 830 O O . GLU A 1 104 ? 8.484 -12.906 -9.578 1 97.56 104 GLU A O 1
ATOM 835 N N . SER A 1 105 ? 6.652 -12.016 -8.633 1 97.69 105 SER A N 1
ATOM 836 C CA . SER A 1 105 ? 7.367 -10.773 -8.344 1 97.69 105 SER A CA 1
ATOM 837 C C . SER A 1 105 ? 8.445 -10.992 -7.289 1 97.69 105 SER A C 1
ATOM 839 O O . SER A 1 105 ? 9.43 -10.25 -7.238 1 97.69 105 SER A O 1
ATOM 841 N N . LYS A 1 106 ? 8.234 -11.867 -6.512 1 96.5 106 LYS A N 1
ATOM 842 C CA . LYS A 1 106 ? 9.219 -12.156 -5.473 1 96.5 106 LYS A CA 1
ATOM 843 C C . LYS A 1 106 ? 10.516 -12.695 -6.074 1 96.5 106 LYS A C 1
ATOM 845 O O . LYS A 1 106 ? 11.594 -12.469 -5.527 1 96.5 106 LYS A O 1
ATOM 850 N N . GLN A 1 107 ? 10.422 -13.336 -7.188 1 92.56 107 GLN A N 1
ATOM 851 C CA . GLN A 1 107 ? 11.555 -13.984 -7.836 1 92.56 107 GLN A CA 1
ATOM 852 C C . GLN A 1 107 ? 12.258 -13.039 -8.797 1 92.56 107 GLN A C 1
ATOM 854 O O . GLN A 1 107 ? 13.312 -13.367 -9.344 1 92.56 107 GLN A O 1
ATOM 859 N N . MET A 1 108 ? 11.672 -11.969 -9.156 1 85.19 108 MET A N 1
ATOM 860 C CA . MET A 1 108 ? 12.242 -11.047 -10.141 1 85.19 108 MET A CA 1
ATOM 861 C C . MET A 1 108 ? 13.641 -10.602 -9.719 1 85.19 108 MET A C 1
ATOM 863 O O . MET A 1 108 ? 14.484 -10.32 -10.57 1 85.19 108 MET A O 1
ATOM 867 N N . ASP A 1 109 ? 14.023 -10.211 -8.547 1 61.66 109 ASP A N 1
ATOM 868 C CA . ASP A 1 109 ? 15.359 -9.711 -8.258 1 61.66 109 ASP A CA 1
ATOM 869 C C . ASP A 1 109 ? 16.406 -10.82 -8.414 1 61.66 109 ASP A C 1
ATOM 871 O O . ASP A 1 109 ? 17.609 -10.57 -8.273 1 61.66 109 ASP A O 1
ATOM 875 N N . LYS A 1 110 ? 16.078 -12.078 -8.594 1 54.62 110 LYS A N 1
ATOM 876 C CA . LYS A 1 110 ? 17.203 -12.984 -8.742 1 54.62 110 LYS A CA 1
ATOM 877 C C . LYS A 1 110 ? 17.938 -12.734 -10.055 1 54.62 110 LYS A C 1
ATOM 879 O O . LYS A 1 110 ? 17.453 -13.117 -11.125 1 54.62 110 LYS A O 1
ATOM 884 N N . GLY A 1 111 ? 18.156 -11.594 -10.367 1 42.62 111 GLY A N 1
ATOM 885 C CA . GLY A 1 111 ? 19.016 -11.289 -11.492 1 42.62 111 GLY A CA 1
ATOM 886 C C . GLY A 1 111 ? 20.016 -12.383 -11.789 1 42.62 111 GLY A C 1
ATOM 887 O O . GLY A 1 111 ? 20.375 -13.172 -10.906 1 42.62 111 GLY A O 1
ATOM 888 N N . GLU A 1 112 ? 20.172 -12.656 -13.219 1 40 112 GLU A N 1
ATOM 889 C CA . GLU A 1 112 ? 21.078 -13.531 -13.945 1 40 112 GLU A CA 1
ATOM 890 C C . GLU A 1 112 ? 22.516 -13.359 -13.461 1 40 112 GLU A C 1
ATOM 892 O O . GLU A 1 112 ? 23.125 -12.305 -13.656 1 40 112 GLU A O 1
ATOM 897 N N . THR A 1 113 ? 22.859 -13.539 -12.312 1 34.78 113 THR A N 1
ATOM 898 C CA . THR A 1 113 ? 24.297 -13.773 -12.164 1 34.78 113 THR A CA 1
ATOM 899 C C . THR A 1 113 ? 24.797 -14.766 -13.211 1 34.78 113 THR A C 1
ATOM 901 O O . THR A 1 113 ? 25.891 -15.297 -13.094 1 34.78 113 THR A O 1
ATOM 904 N N . ASN A 1 114 ? 24.25 -14.82 -14.469 1 29.64 114 ASN A N 1
ATOM 905 C CA . ASN A 1 114 ? 25.219 -15.453 -15.367 1 29.64 114 ASN A CA 1
ATOM 906 C C . ASN A 1 114 ? 26.406 -14.523 -15.656 1 29.64 114 ASN A C 1
ATOM 908 O O . ASN A 1 114 ? 26.234 -13.312 -15.781 1 29.64 114 ASN A O 1
ATOM 912 N N . MET B 1 1 ? -45.094 -59.031 -81.312 1 26.23 1 MET B N 1
ATOM 913 C CA . MET B 1 1 ? -44.25 -57.875 -81.062 1 26.23 1 MET B CA 1
ATOM 914 C C . MET B 1 1 ? -44.406 -57.438 -79.625 1 26.23 1 MET B C 1
ATOM 916 O O . MET B 1 1 ? -45.312 -56.656 -79.312 1 26.23 1 MET B O 1
ATOM 920 N N . GLY B 1 2 ? -44.25 -58.344 -78.562 1 25.83 2 GLY B N 1
ATOM 921 C CA . GLY B 1 2 ? -44.719 -58.531 -77.25 1 25.83 2 GLY B CA 1
ATOM 922 C C . GLY B 1 2 ? -44.031 -57.625 -76.25 1 25.83 2 GLY B C 1
ATOM 923 O O . GLY B 1 2 ? -44.719 -56.906 -75.438 1 25.83 2 GLY B O 1
ATOM 924 N N . ASN B 1 3 ? -42.812 -57.844 -75.625 1 27.06 3 ASN B N 1
ATOM 925 C CA . ASN B 1 3 ? -42.344 -58.031 -74.25 1 27.06 3 ASN B CA 1
ATOM 926 C C . ASN B 1 3 ? -41.656 -56.781 -73.688 1 27.06 3 ASN B C 1
ATOM 928 O O . ASN B 1 3 ? -40.719 -56.875 -72.938 1 27.06 3 ASN B O 1
ATOM 932 N N . TYR B 1 4 ? -41.656 -55.594 -74.25 1 28.91 4 TYR B N 1
ATOM 933 C CA . TYR B 1 4 ? -40.688 -54.531 -74 1 28.91 4 TYR B CA 1
ATOM 934 C C . TYR B 1 4 ? -40.812 -54 -72.562 1 28.91 4 TYR B C 1
ATOM 936 O O . TYR B 1 4 ? -40.156 -53 -72.188 1 28.91 4 TYR B O 1
ATOM 944 N N . PHE B 1 5 ? -41.938 -54.25 -71.812 1 29.12 5 PHE B N 1
ATOM 945 C CA . PHE B 1 5 ? -42.312 -53.375 -70.688 1 29.12 5 PHE B CA 1
ATOM 946 C C . PHE B 1 5 ? -41.406 -53.594 -69.5 1 29.12 5 PHE B C 1
ATOM 948 O O . PHE B 1 5 ? -41.594 -52.969 -68.438 1 29.12 5 PHE B O 1
ATOM 955 N N . ASP B 1 6 ? -40.719 -54.75 -69.375 1 24 6 ASP B N 1
ATOM 956 C CA . ASP B 1 6 ? -40.344 -55.281 -68.062 1 24 6 ASP B CA 1
ATOM 957 C C . ASP B 1 6 ? -39.25 -54.4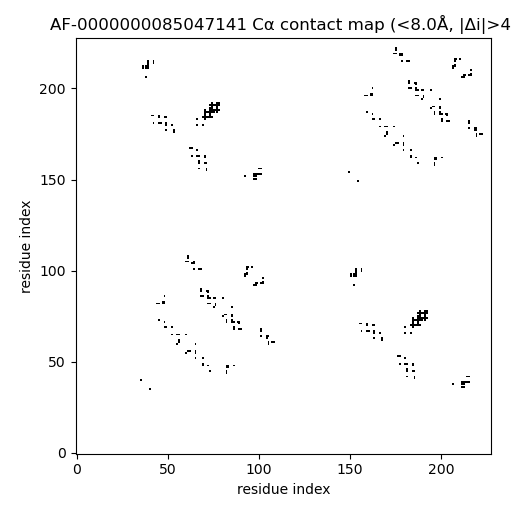38 -67.438 1 24 6 ASP B C 1
ATOM 959 O O . ASP B 1 6 ? -38.938 -54.594 -66.25 1 24 6 ASP B O 1
ATOM 963 N N . GLU B 1 7 ? -38.312 -53.781 -68.125 1 26.17 7 GLU B N 1
ATOM 964 C CA . GLU B 1 7 ? -36.938 -53.781 -67.625 1 26.17 7 GLU B CA 1
ATOM 965 C C . GLU B 1 7 ? -36.781 -52.719 -66.5 1 26.17 7 GLU B C 1
ATOM 967 O O . GLU B 1 7 ? -35.688 -52.5 -66 1 26.17 7 GLU B O 1
ATOM 972 N N . ILE B 1 8 ? -37.719 -51.812 -66.312 1 28.36 8 ILE B N 1
ATOM 973 C CA . ILE B 1 8 ? -37.219 -50.531 -65.812 1 28.36 8 ILE B CA 1
ATOM 974 C C . ILE B 1 8 ? -36.906 -50.656 -64.312 1 28.36 8 ILE B C 1
ATOM 976 O O . ILE B 1 8 ? -36.375 -49.719 -63.719 1 28.36 8 ILE B O 1
ATOM 980 N N . GLN B 1 9 ? -37.438 -51.625 -63.625 1 24.14 9 GLN B N 1
ATOM 981 C CA . GLN B 1 9 ? -37.656 -51.219 -62.219 1 24.14 9 GLN B CA 1
ATOM 982 C C . GLN B 1 9 ? -36.312 -51.188 -61.469 1 24.14 9 GLN B C 1
ATOM 984 O O . GLN B 1 9 ? -36.312 -50.906 -60.25 1 24.14 9 GLN B O 1
ATOM 989 N N . HIS B 1 10 ? -35.219 -51.812 -61.906 1 24.03 10 HIS B N 1
ATOM 990 C CA . HIS B 1 10 ? -34.375 -52.281 -60.812 1 24.03 10 HIS B CA 1
ATOM 991 C C . HIS B 1 10 ? -33.531 -51.125 -60.281 1 24.03 10 HIS B C 1
ATOM 993 O O . HIS B 1 10 ? -32.562 -51.344 -59.531 1 24.03 10 HIS B O 1
ATOM 999 N N . LEU B 1 11 ? -33.844 -49.812 -60.219 1 26.7 11 LEU B N 1
ATOM 1000 C CA . LEU B 1 11 ? -32.75 -48.938 -59.844 1 26.7 11 LEU B CA 1
ATOM 1001 C C . LEU B 1 11 ? -32.344 -49.125 -58.406 1 26.7 11 LEU B C 1
ATOM 1003 O O . LEU B 1 11 ? -33.188 -48.938 -57.5 1 26.7 11 LEU B O 1
ATOM 1007 N N . LYS B 1 12 ? -31.359 -50.062 -58.062 1 26.2 12 LYS B N 1
ATOM 1008 C CA . LYS B 1 12 ? -30.781 -50.438 -56.781 1 26.2 12 LYS B CA 1
ATOM 1009 C C . LYS B 1 12 ? -30.203 -49.219 -56.062 1 26.2 12 LYS B C 1
ATOM 1011 O O . LYS B 1 12 ? -29.5 -48.406 -56.656 1 26.2 12 LYS B O 1
ATOM 1016 N N . HIS B 1 13 ? -30.797 -48.781 -54.938 1 26.75 13 HIS B N 1
ATOM 1017 C CA . HIS B 1 13 ? -30.453 -47.781 -53.938 1 26.75 13 HIS B CA 1
ATOM 1018 C C . HIS B 1 13 ? -29.062 -48 -53.344 1 26.75 13 HIS B C 1
ATOM 1020 O O . HIS B 1 13 ? -28.828 -49.031 -52.719 1 26.75 13 HIS B O 1
ATOM 1026 N N . SER B 1 14 ? -27.953 -47.812 -54.031 1 25.97 14 SER B N 1
ATOM 1027 C CA . SER B 1 14 ? -26.609 -47.969 -53.5 1 25.97 14 SER B CA 1
ATOM 1028 C C . SER B 1 14 ? -26.453 -47.188 -52.188 1 25.97 14 SER B C 1
ATOM 1030 O O . SER B 1 14 ? -26.766 -46 -52.125 1 25.97 14 SER B O 1
ATOM 1032 N N . GLU B 1 15 ? -26.5 -47.844 -51.031 1 28.94 15 GLU B N 1
ATOM 1033 C CA . GLU B 1 15 ? -26.281 -47.375 -49.656 1 28.94 15 GLU B CA 1
ATOM 1034 C C . GLU B 1 15 ? -24.922 -46.719 -49.5 1 28.94 15 GLU B C 1
ATOM 1036 O O . GLU B 1 15 ? -23.891 -47.406 -49.656 1 28.94 15 GLU B O 1
ATOM 1041 N N . TYR B 1 16 ? -24.547 -45.719 -50.281 1 31.05 16 TYR B N 1
ATOM 1042 C CA . TYR B 1 16 ? -23.266 -45.031 -50.094 1 31.05 16 TYR B CA 1
ATOM 1043 C C . TYR B 1 16 ? -23.016 -44.781 -48.594 1 31.05 16 TYR B C 1
ATOM 1045 O O . TYR B 1 16 ? -23.812 -44.125 -47.938 1 31.05 16 TYR B O 1
ATOM 1053 N N . GLY B 1 17 ? -22.531 -45.812 -47.875 1 31.86 17 GLY B N 1
ATOM 1054 C CA . GLY B 1 17 ? -22.031 -45.656 -46.5 1 31.86 17 GLY B CA 1
ATOM 1055 C C . GLY B 1 17 ? -21.062 -44.5 -46.344 1 31.86 17 GLY B C 1
ATOM 1056 O O . GLY B 1 17 ? -19.953 -44.531 -46.875 1 31.86 17 GLY B O 1
ATOM 1057 N N . GLY B 1 18 ? -21.516 -43.344 -46.469 1 33.44 18 GLY B N 1
ATOM 1058 C CA . GLY B 1 18 ? -20.641 -42.188 -46.25 1 33.44 18 GLY B CA 1
ATOM 1059 C C . GLY B 1 18 ? -19.766 -42.344 -45.031 1 33.44 18 GLY B C 1
ATOM 1060 O O . GLY B 1 18 ? -20.109 -43.094 -44.094 1 33.44 18 GLY B O 1
ATOM 1061 N N . PRO B 1 19 ? -18.469 -42.438 -45.375 1 37.09 19 PRO B N 1
ATOM 1062 C CA . PRO B 1 19 ? -17.516 -42.531 -44.25 1 37.09 19 PRO B CA 1
ATOM 1063 C C . PRO B 1 19 ? -17.891 -41.656 -43.094 1 37.09 19 PRO B C 1
ATOM 1065 O O . PRO B 1 19 ? -18.531 -40.625 -43.25 1 37.09 19 PRO B O 1
ATOM 1068 N N . GLN B 1 20 ? -18.281 -42.219 -42 1 38.47 20 GLN B N 1
ATOM 1069 C CA . GLN B 1 20 ? -18.5 -41.562 -40.719 1 38.47 20 GLN B CA 1
ATOM 1070 C C . GLN B 1 20 ? -17.375 -40.562 -40.406 1 38.47 20 GLN B C 1
ATOM 1072 O O . GLN B 1 20 ? -16.203 -40.906 -40.5 1 38.47 20 GLN B O 1
ATOM 1077 N N . PRO B 1 21 ? -17.625 -39.312 -40.75 1 36.84 21 PRO B N 1
ATOM 1078 C CA . PRO B 1 21 ? -16.562 -38.406 -40.375 1 36.84 21 PRO B CA 1
ATOM 1079 C C . PRO B 1 21 ? -16.016 -38.719 -38.969 1 36.84 21 PRO B C 1
ATOM 1081 O O . PRO B 1 21 ? -16.766 -39.094 -38.062 1 36.84 21 PRO B O 1
ATOM 1084 N N . VAL B 1 22 ? -14.875 -39.438 -38.938 1 39.16 22 VAL B N 1
ATOM 1085 C CA . VAL B 1 22 ? -14.125 -39.5 -37.656 1 39.16 22 VAL B CA 1
ATOM 1086 C C . VAL B 1 22 ? -14.211 -38.156 -36.938 1 39.16 22 VAL B C 1
ATOM 1088 O O . VAL B 1 22 ? -13.758 -37.125 -37.469 1 39.16 22 VAL B O 1
ATOM 1091 N N . ILE B 1 23 ? -15.391 -37.844 -36.406 1 40.19 23 ILE B N 1
ATOM 1092 C CA . ILE B 1 23 ? -15.359 -36.719 -35.469 1 40.19 23 ILE B CA 1
ATOM 1093 C C . ILE B 1 23 ? -14.109 -36.844 -34.594 1 40.19 23 ILE B C 1
ATOM 1095 O O . ILE B 1 23 ? -13.961 -37.781 -33.812 1 40.19 23 ILE B O 1
ATOM 1099 N N . THR B 1 24 ? -12.945 -36.75 -35.312 1 36.59 24 THR B N 1
ATOM 1100 C CA . THR B 1 24 ? -11.844 -36.562 -34.344 1 36.59 24 THR B CA 1
ATOM 1101 C C . THR B 1 24 ? -12.289 -35.688 -33.188 1 36.59 24 THR B C 1
ATOM 1103 O O . THR B 1 24 ? -12.852 -34.625 -33.375 1 36.59 24 THR B O 1
ATOM 1106 N N . ASP B 1 25 ? -12.93 -36.281 -32.25 1 36.78 25 ASP B N 1
ATOM 1107 C CA . ASP B 1 25 ? -13.078 -35.656 -30.938 1 36.78 25 ASP B CA 1
ATOM 1108 C C . ASP B 1 25 ? -11.883 -34.75 -30.609 1 36.78 25 ASP B C 1
ATOM 1110 O O . ASP B 1 25 ? -10.867 -35.219 -30.109 1 36.78 25 ASP B O 1
ATOM 1114 N N . THR B 1 26 ? -11.281 -34.125 -31.625 1 38.91 26 THR B N 1
ATOM 1115 C CA . THR B 1 26 ? -10.328 -33.156 -31.109 1 38.91 26 THR B CA 1
ATOM 1116 C C . THR B 1 26 ? -10.898 -32.438 -29.875 1 38.91 26 THR B C 1
ATOM 1118 O O . THR B 1 26 ? -11.797 -31.609 -30 1 38.91 26 THR B O 1
ATOM 1121 N N . ARG B 1 27 ? -11.43 -33.125 -28.922 1 39.97 27 ARG B N 1
ATOM 1122 C CA . ARG B 1 27 ? -11.523 -32.438 -27.641 1 39.97 27 ARG B CA 1
ATOM 1123 C C . ARG B 1 27 ? -10.547 -31.281 -27.562 1 39.97 27 ARG B C 1
ATOM 1125 O O . ARG B 1 27 ? -9.336 -31.484 -27.5 1 39.97 27 ARG B O 1
ATOM 1132 N N . VAL B 1 28 ? -10.609 -30.344 -28.516 1 39.72 28 VAL B N 1
ATOM 1133 C CA . VAL B 1 28 ? -9.984 -29.078 -28.156 1 39.72 28 VAL B CA 1
ATOM 1134 C C . VAL B 1 28 ? -9.844 -28.969 -26.641 1 39.72 28 VAL B C 1
ATOM 1136 O O . VAL B 1 28 ? -10.766 -29.328 -25.906 1 39.72 28 VAL B O 1
ATOM 1139 N N . ASP B 1 29 ? -8.766 -29.484 -26.109 1 39.81 29 ASP B N 1
ATOM 1140 C CA . ASP B 1 29 ? -8.375 -28.984 -24.797 1 39.81 29 ASP B CA 1
ATOM 1141 C C . ASP B 1 29 ? -9.062 -27.656 -24.469 1 39.81 29 ASP B C 1
ATOM 1143 O O . ASP B 1 29 ? -8.914 -26.688 -25.203 1 39.81 29 ASP B O 1
ATOM 1147 N N . LEU B 1 30 ? -10.305 -27.578 -24.25 1 40.62 30 LEU B N 1
ATOM 1148 C CA . LEU B 1 30 ? -10.984 -26.469 -23.594 1 40.62 30 LEU B CA 1
ATOM 1149 C C . LEU B 1 30 ? -9.984 -25.391 -23.188 1 40.62 30 LEU B C 1
ATOM 1151 O O . LEU B 1 30 ? -8.812 -25.672 -22.953 1 40.62 30 LEU B O 1
ATOM 1155 N N . ASN B 1 31 ? -10.148 -24.125 -23.578 1 42.81 31 ASN B N 1
ATOM 1156 C CA . ASN B 1 31 ? -9.633 -22.797 -23.219 1 42.81 31 ASN B CA 1
ATOM 1157 C C . ASN B 1 31 ? -9.047 -22.797 -21.812 1 42.81 31 ASN B C 1
ATOM 1159 O O . ASN B 1 31 ? -9.781 -22.922 -20.828 1 42.81 31 ASN B O 1
ATOM 1163 N N . GLU B 1 32 ? -8.227 -23.547 -21.328 1 46.53 32 GLU B N 1
ATOM 1164 C CA . GLU B 1 32 ? -7.496 -23.25 -20.094 1 46.53 32 GLU B CA 1
ATOM 1165 C C . GLU B 1 32 ? -7.594 -21.766 -19.75 1 46.53 32 GLU B C 1
ATOM 1167 O O . GLU B 1 32 ? -6.773 -20.953 -20.203 1 46.53 32 GLU B O 1
ATOM 1172 N N . THR B 1 33 ? -8.422 -20.906 -20.125 1 50.09 33 THR B N 1
ATOM 1173 C CA . THR B 1 33 ? -8.641 -19.594 -19.547 1 50.09 33 THR B CA 1
ATOM 1174 C C . THR B 1 33 ? -8.203 -19.578 -18.078 1 50.09 33 THR B C 1
ATOM 1176 O O . THR B 1 33 ? -8.82 -20.219 -17.234 1 50.09 33 THR B O 1
ATOM 1179 N N . GLU B 1 34 ? -7.059 -19.938 -17.812 1 59.47 34 GLU B N 1
ATOM 1180 C CA . GLU B 1 34 ? -6.496 -19.922 -16.469 1 59.47 34 GLU B CA 1
ATOM 1181 C C . GLU B 1 34 ? -7.27 -18.969 -15.555 1 59.47 34 GLU B C 1
ATOM 1183 O O . GLU B 1 34 ? -7.344 -17.766 -15.82 1 59.47 34 GLU B O 1
ATOM 1188 N N . ASP B 1 35 ? -8.312 -19.375 -15.023 1 83.12 35 ASP B N 1
ATOM 1189 C CA . ASP B 1 35 ? -9.125 -18.625 -14.07 1 83.12 35 ASP B CA 1
ATOM 1190 C C . ASP B 1 35 ? -8.25 -17.844 -13.102 1 83.12 35 ASP B C 1
ATOM 1192 O O . ASP B 1 35 ? -7.496 -18.438 -12.32 1 83.12 35 ASP B O 1
ATOM 1196 N N . VAL B 1 36 ? -7.914 -16.562 -13.445 1 91.69 36 VAL B N 1
ATOM 1197 C CA . VAL B 1 36 ? -7.164 -15.664 -12.578 1 91.69 36 VAL B CA 1
ATOM 1198 C C . VAL B 1 36 ? -7.824 -15.602 -11.203 1 91.69 36 VAL B C 1
ATOM 1200 O O . VAL B 1 36 ? -9.039 -15.406 -11.102 1 91.69 36 VAL B O 1
ATOM 1203 N N . SER B 1 37 ? -7.039 -15.992 -10.18 1 97.62 37 SER B N 1
ATOM 1204 C CA . SER B 1 37 ? -7.539 -15.945 -8.805 1 97.62 37 SER B CA 1
ATOM 1205 C C . SER B 1 37 ? -7.969 -14.531 -8.422 1 97.62 37 SER B C 1
ATOM 1207 O O . SER B 1 37 ? -7.539 -13.555 -9.047 1 97.62 37 SER B O 1
ATOM 1209 N N . MET B 1 38 ? -8.797 -14.477 -7.465 1 97.25 38 MET B N 1
ATOM 1210 C CA . MET B 1 38 ? -9.18 -13.172 -6.93 1 97.25 38 MET B CA 1
ATOM 1211 C C . MET B 1 38 ? -7.949 -12.391 -6.469 1 97.25 38 MET B C 1
ATOM 1213 O O . MET B 1 38 ? -7.848 -11.188 -6.707 1 97.25 38 MET B O 1
ATOM 1217 N N . ALA B 1 39 ? -7.062 -13.086 -5.863 1 98.62 39 ALA B N 1
ATOM 1218 C CA . ALA B 1 39 ? -5.82 -12.453 -5.422 1 98.62 39 ALA B CA 1
ATOM 1219 C C . ALA B 1 39 ? -5.086 -11.812 -6.594 1 98.62 39 ALA B C 1
ATOM 1221 O O . ALA B 1 39 ? -4.648 -10.656 -6.508 1 98.62 39 ALA B O 1
ATOM 1222 N N . ASP B 1 40 ? -5 -12.508 -7.633 1 98.75 40 ASP B N 1
ATOM 1223 C CA . ASP B 1 40 ? -4.258 -11.992 -8.781 1 98.75 40 ASP B CA 1
ATOM 1224 C C . ASP B 1 40 ? -5.039 -10.891 -9.484 1 98.75 40 ASP B C 1
ATOM 1226 O O . ASP B 1 40 ? -4.445 -9.977 -10.062 1 98.75 40 ASP B O 1
ATOM 1230 N N . GLN B 1 41 ? -6.344 -11 -9.438 1 98.62 41 GLN B N 1
ATOM 1231 C CA . GLN B 1 41 ? -7.148 -9.906 -9.977 1 98.62 41 GLN B CA 1
ATOM 1232 C C . GLN B 1 41 ? -6.871 -8.602 -9.242 1 98.62 41 GLN B C 1
ATOM 1234 O O . GLN B 1 41 ? -6.758 -7.543 -9.867 1 98.62 41 GLN B O 1
ATOM 1239 N N . TRP B 1 42 ? -6.738 -8.68 -7.984 1 98.88 42 TRP B N 1
ATOM 1240 C CA . TRP B 1 42 ? -6.426 -7.492 -7.195 1 98.88 42 TRP B CA 1
ATOM 1241 C C . TRP B 1 42 ? -5.02 -6.992 -7.5 1 98.88 42 TRP B C 1
ATOM 1243 O O . TRP B 1 42 ? -4.797 -5.785 -7.633 1 98.88 42 TRP B O 1
ATOM 1253 N N . VAL B 1 43 ? -4.09 -7.902 -7.57 1 98.94 43 VAL B N 1
ATOM 1254 C CA . VAL B 1 43 ? -2.717 -7.504 -7.871 1 98.94 43 VAL B CA 1
ATOM 1255 C C . VAL B 1 43 ? -2.676 -6.754 -9.203 1 98.94 43 VAL B C 1
ATOM 1257 O O . VAL B 1 43 ? -2.014 -5.723 -9.32 1 98.94 43 VAL B O 1
ATOM 1260 N N . GLU B 1 44 ? -3.398 -7.266 -10.148 1 98.88 44 GLU B N 1
ATOM 1261 C CA . GLU B 1 44 ? -3.439 -6.605 -11.445 1 98.88 44 GLU B CA 1
ATOM 1262 C C . GLU B 1 44 ? -4.133 -5.25 -11.352 1 98.88 44 GLU B C 1
ATOM 1264 O O . GLU B 1 44 ? -3.703 -4.281 -11.984 1 98.88 44 GLU B O 1
ATOM 1269 N N . TYR B 1 45 ? -5.16 -5.219 -10.578 1 98.94 45 TYR B N 1
ATOM 1270 C CA . TYR B 1 45 ? -5.969 -4.008 -10.5 1 98.94 45 TYR B CA 1
ATOM 1271 C C . TYR B 1 45 ? -5.18 -2.867 -9.867 1 98.94 45 TYR B C 1
ATOM 1273 O O . TYR B 1 45 ? -5.344 -1.704 -10.242 1 98.94 45 TYR B O 1
ATOM 1281 N N . ILE B 1 46 ? -4.254 -3.141 -8.953 1 98.94 46 ILE B N 1
ATOM 1282 C CA . ILE B 1 46 ? -3.527 -2.086 -8.258 1 98.94 46 ILE B CA 1
ATOM 1283 C C . ILE B 1 46 ? -2.201 -1.815 -8.961 1 98.94 46 ILE B C 1
ATOM 1285 O O . ILE B 1 46 ? -1.382 -1.03 -8.484 1 98.94 46 ILE B O 1
ATOM 1289 N N . GLN B 1 47 ? -1.976 -2.369 -10.062 1 98.94 47 GLN B N 1
ATOM 1290 C CA . GLN B 1 47 ? -0.692 -2.264 -10.75 1 98.94 47 GLN B CA 1
ATOM 1291 C C . GLN B 1 47 ? -0.343 -0.807 -11.039 1 98.94 47 GLN B C 1
ATOM 1293 O O . GLN B 1 47 ? 0.824 -0.416 -10.969 1 98.94 47 GLN B O 1
ATOM 1298 N N . PRO B 1 48 ? -1.271 0.065 -11.398 1 99 48 PRO B N 1
ATOM 1299 C CA . PRO B 1 48 ? -0.888 1.464 -11.602 1 99 48 PRO B CA 1
ATOM 1300 C C . PRO B 1 48 ? -0.267 2.092 -10.352 1 99 48 PRO B C 1
ATOM 1302 O O . PRO B 1 48 ? 0.673 2.883 -10.461 1 99 48 PRO B O 1
ATOM 1305 N N . LEU B 1 49 ? -0.783 1.745 -9.211 1 99 49 LEU B N 1
ATOM 1306 C CA . LEU B 1 49 ? -0.21 2.27 -7.977 1 99 49 LEU B CA 1
ATOM 1307 C C . LEU B 1 49 ? 1.216 1.766 -7.781 1 99 49 LEU B C 1
ATOM 1309 O O . LEU B 1 49 ? 2.098 2.525 -7.379 1 99 49 LEU B O 1
ATOM 1313 N N . VAL B 1 50 ? 1.43 0.46 -8.07 1 99 50 VAL B N 1
ATOM 1314 C CA . VAL B 1 50 ? 2.766 -0.114 -7.953 1 99 50 VAL B CA 1
ATOM 1315 C C . VAL B 1 50 ? 3.723 0.606 -8.898 1 99 50 VAL B C 1
ATOM 1317 O O . VAL B 1 50 ? 4.832 0.98 -8.508 1 99 50 VAL B O 1
ATOM 1320 N N . THR B 1 51 ? 3.287 0.863 -10.078 1 98.94 51 THR B N 1
ATOM 1321 C CA . THR B 1 51 ? 4.098 1.534 -11.086 1 98.94 51 THR B CA 1
ATOM 1322 C C . THR B 1 51 ? 4.426 2.961 -10.656 1 98.94 51 THR B C 1
ATOM 1324 O O . THR B 1 51 ? 5.574 3.395 -10.75 1 98.94 51 THR B O 1
ATOM 1327 N N . PHE B 1 52 ? 3.484 3.699 -10.188 1 98.94 52 PHE B N 1
ATOM 1328 C CA . PHE B 1 52 ? 3.709 5.066 -9.727 1 98.94 52 PHE B CA 1
ATOM 1329 C C . PHE B 1 52 ? 4.691 5.09 -8.562 1 98.94 52 PHE B C 1
ATOM 1331 O O . PHE B 1 52 ? 5.582 5.941 -8.508 1 98.94 52 PHE B O 1
ATOM 1338 N N . ALA B 1 53 ? 4.488 4.168 -7.664 1 98.94 53 ALA B N 1
ATOM 1339 C CA . ALA B 1 53 ? 5.371 4.102 -6.5 1 98.94 53 ALA B CA 1
ATOM 1340 C C . ALA B 1 53 ? 6.82 3.889 -6.922 1 98.94 53 ALA B C 1
ATOM 1342 O O . ALA B 1 53 ? 7.719 4.59 -6.449 1 98.94 53 ALA B O 1
ATOM 1343 N N . LEU B 1 54 ? 7.012 2.984 -7.777 1 98.88 54 LEU B N 1
ATOM 1344 C CA . LEU B 1 54 ? 8.359 2.639 -8.211 1 98.88 54 LEU B CA 1
ATOM 1345 C C . LEU B 1 54 ? 8.992 3.791 -8.984 1 98.88 54 LEU B C 1
ATOM 1347 O O . LEU B 1 54 ? 10.211 4.004 -8.906 1 98.88 54 LEU B O 1
ATOM 1351 N N . GLU B 1 55 ? 8.234 4.508 -9.695 1 98.88 55 GLU B N 1
ATOM 1352 C CA . GLU B 1 55 ? 8.758 5.695 -10.367 1 98.88 55 GLU B CA 1
ATOM 1353 C C . GLU B 1 55 ? 9.242 6.734 -9.359 1 98.88 55 GLU B C 1
ATOM 1355 O O . GLU B 1 55 ? 10.289 7.355 -9.547 1 98.88 55 GLU B O 1
ATOM 1360 N N . GLU B 1 56 ? 8.477 6.867 -8.328 1 98.75 56 GLU B N 1
ATOM 1361 C CA . GLU B 1 56 ? 8.867 7.848 -7.316 1 98.75 56 GLU B CA 1
ATOM 1362 C C . GLU B 1 56 ? 10.078 7.367 -6.52 1 98.75 56 GLU B C 1
ATOM 1364 O O . GLU B 1 56 ? 10.906 8.18 -6.09 1 98.75 56 GLU B O 1
ATOM 1369 N N . VAL B 1 57 ? 10.188 6.098 -6.375 1 98.56 57 VAL B N 1
ATOM 1370 C CA . VAL B 1 57 ? 11.414 5.555 -5.805 1 98.56 57 VAL B CA 1
ATOM 1371 C C . VAL B 1 57 ? 12.609 6 -6.641 1 98.56 57 VAL B C 1
ATOM 1373 O O . VAL B 1 57 ? 13.625 6.445 -6.098 1 98.56 57 VAL B O 1
ATOM 1376 N N . LYS B 1 58 ? 12.5 5.859 -7.863 1 98.19 58 LYS B N 1
ATOM 1377 C CA . LYS B 1 58 ? 13.578 6.242 -8.773 1 98.19 58 LYS B CA 1
ATOM 1378 C C . LYS B 1 58 ? 13.891 7.73 -8.664 1 98.19 58 LYS B C 1
ATOM 1380 O O . LYS B 1 58 ? 15.016 8.156 -8.922 1 98.19 58 LYS B O 1
ATOM 1385 N N . GLU B 1 59 ? 12.961 8.5 -8.289 1 98 59 GLU B N 1
ATOM 1386 C CA . GLU B 1 59 ? 13.148 9.938 -8.125 1 98 59 GLU B CA 1
ATOM 1387 C C . GLU B 1 59 ? 13.789 10.258 -6.781 1 98 59 GLU B C 1
ATOM 1389 O O . GLU B 1 59 ? 14.094 11.422 -6.496 1 98 59 GLU B O 1
ATOM 1394 N N . GLY B 1 60 ? 13.875 9.367 -5.938 1 97.25 60 GLY B N 1
ATOM 1395 C CA . GLY B 1 60 ? 14.617 9.547 -4.699 1 97.25 60 GLY B CA 1
ATOM 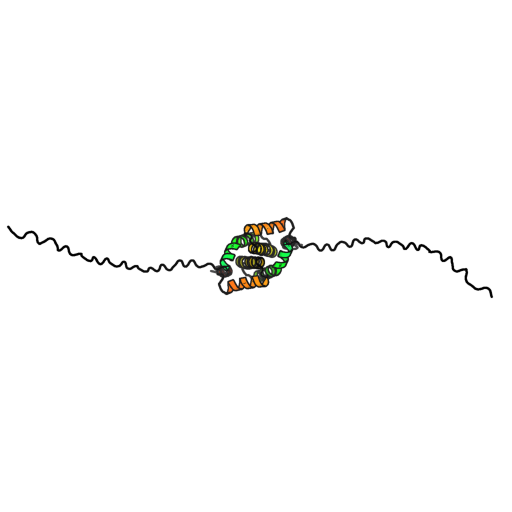1396 C C . GLY B 1 60 ? 13.734 9.859 -3.512 1 97.25 60 GLY B C 1
ATOM 1397 O O . GLY B 1 60 ? 14.219 10.273 -2.459 1 97.25 60 GLY B O 1
ATOM 1398 N N . ILE B 1 61 ? 12.414 9.633 -3.67 1 97.81 61 ILE B N 1
ATOM 1399 C CA . ILE B 1 61 ? 11.492 9.883 -2.57 1 97.81 61 ILE B CA 1
ATOM 1400 C C . ILE B 1 61 ? 11.625 8.773 -1.528 1 97.81 61 ILE B C 1
ATOM 1402 O O . ILE B 1 61 ? 11.719 7.594 -1.874 1 97.81 61 ILE B O 1
ATOM 1406 N N . ASN B 1 62 ? 11.672 9.086 -0.243 1 97 62 ASN B N 1
ATOM 1407 C CA . ASN B 1 62 ? 12.016 8.117 0.788 1 97 62 ASN B CA 1
ATOM 1408 C C . ASN B 1 62 ? 10.922 7.066 0.959 1 97 62 ASN B C 1
ATOM 1410 O O . ASN B 1 62 ? 9.742 7.367 0.795 1 97 62 ASN B O 1
ATOM 1414 N N . LEU B 1 63 ? 11.328 5.957 1.389 1 98.56 63 LEU B N 1
ATOM 1415 C CA . LEU B 1 63 ? 10.484 4.77 1.352 1 98.56 63 LEU B CA 1
ATOM 1416 C C . LEU B 1 63 ? 9.406 4.832 2.432 1 98.56 63 LEU B C 1
ATOM 1418 O O . LEU B 1 63 ? 8.297 4.336 2.238 1 98.56 63 LEU B O 1
ATOM 1422 N N . THR B 1 64 ? 9.664 5.41 3.541 1 98.69 64 THR B N 1
ATOM 1423 C CA . THR B 1 64 ? 8.633 5.566 4.559 1 98.69 64 THR B CA 1
ATOM 1424 C C . THR B 1 64 ? 7.426 6.312 3.996 1 98.69 64 THR B C 1
ATOM 1426 O O . THR B 1 64 ? 6.289 5.855 4.125 1 98.69 64 THR B O 1
ATOM 1429 N N . HIS B 1 65 ? 7.754 7.453 3.402 1 98.88 65 HIS B N 1
ATOM 1430 C CA . HIS B 1 65 ? 6.723 8.281 2.791 1 98.88 65 HIS B CA 1
ATOM 1431 C C . HIS B 1 65 ? 5.984 7.52 1.694 1 98.88 65 HIS B C 1
ATOM 1433 O O . HIS B 1 65 ? 4.754 7.555 1.633 1 98.88 65 HIS B O 1
ATOM 1439 N N . LEU B 1 66 ? 6.688 6.809 0.855 1 98.94 66 LEU B N 1
ATOM 1440 C CA . LEU B 1 66 ? 6.066 6.125 -0.275 1 98.94 66 LEU B CA 1
ATOM 1441 C C . LEU B 1 66 ? 5.184 4.977 0.203 1 98.94 66 LEU B C 1
ATOM 1443 O O . LEU B 1 66 ? 4.086 4.77 -0.321 1 98.94 66 LEU B O 1
ATOM 1447 N N . PHE B 1 67 ? 5.602 4.227 1.179 1 98.94 67 PHE B N 1
ATOM 1448 C CA . PHE B 1 67 ? 4.738 3.172 1.702 1 98.94 67 PHE B CA 1
ATOM 1449 C C . PHE B 1 67 ? 3.498 3.764 2.361 1 98.94 67 PHE B C 1
ATOM 1451 O O . PHE B 1 67 ? 2.396 3.23 2.211 1 98.94 67 PHE B O 1
ATOM 1458 N N . GLN B 1 68 ? 3.648 4.871 3.055 1 98.94 68 GLN B N 1
ATOM 1459 C CA . GLN B 1 68 ? 2.48 5.535 3.625 1 98.94 68 GLN B CA 1
ATOM 1460 C C . GLN B 1 68 ? 1.479 5.914 2.539 1 98.94 68 GLN B C 1
ATOM 1462 O O . GLN B 1 68 ? 0.292 5.602 2.646 1 98.94 68 GLN B O 1
ATOM 1467 N N . GLU B 1 69 ? 1.972 6.566 1.541 1 98.94 69 GLU B N 1
ATOM 1468 C CA . GLU B 1 69 ? 1.118 7.074 0.472 1 98.94 69 GLU B CA 1
ATOM 1469 C C . GLU B 1 69 ? 0.414 5.938 -0.261 1 98.94 69 GLU B C 1
ATOM 1471 O O . GLU B 1 69 ? -0.801 5.98 -0.462 1 98.94 69 GLU B O 1
ATOM 1476 N N . TYR B 1 70 ? 1.114 4.965 -0.562 1 99 70 TYR B N 1
ATOM 1477 C CA . TYR B 1 70 ? 0.554 4.012 -1.514 1 99 70 TYR B CA 1
ATOM 1478 C C . TYR B 1 70 ? -0.212 2.91 -0.793 1 99 70 TYR B C 1
ATOM 1480 O O . TYR B 1 70 ? -1.162 2.346 -1.342 1 99 70 TYR B O 1
ATOM 1488 N N . ILE B 1 71 ? 0.105 2.529 0.448 1 99 71 ILE B N 1
ATOM 1489 C CA . ILE B 1 71 ? -0.786 1.683 1.234 1 99 71 ILE B CA 1
ATOM 1490 C C . ILE B 1 71 ? -2.109 2.408 1.473 1 99 71 ILE B C 1
ATOM 1492 O O . ILE B 1 71 ? -3.18 1.807 1.365 1 99 71 ILE B O 1
ATOM 1496 N N . LEU B 1 72 ? -1.978 3.717 1.745 1 99 72 LEU B N 1
ATOM 1497 C CA . LEU B 1 72 ? -3.186 4.512 1.942 1 99 72 LEU B CA 1
ATOM 1498 C C . LEU B 1 72 ? -4.031 4.535 0.675 1 99 72 LEU B C 1
ATOM 1500 O O . LEU B 1 72 ? -5.262 4.445 0.742 1 99 72 LEU B O 1
ATOM 1504 N N . ALA B 1 73 ? -3.383 4.68 -0.478 1 99 73 ALA B N 1
ATOM 1505 C CA . ALA B 1 73 ? -4.117 4.578 -1.734 1 99 73 ALA B CA 1
ATOM 1506 C C . ALA B 1 73 ? -4.797 3.219 -1.864 1 99 73 ALA B C 1
ATOM 1508 O O . ALA B 1 73 ? -5.938 3.129 -2.332 1 99 73 ALA B O 1
ATOM 1509 N N . GLY B 1 74 ? -4.121 2.146 -1.404 1 99 74 GLY B N 1
ATOM 1510 C CA . GLY B 1 74 ? -4.742 0.832 -1.354 1 99 74 GLY B CA 1
ATOM 1511 C C . GLY B 1 74 ? -6.004 0.8 -0.514 1 99 74 GLY B C 1
ATOM 1512 O O . GLY B 1 74 ? -7.012 0.211 -0.917 1 99 74 GLY B O 1
ATOM 1513 N N . VAL B 1 75 ? -5.977 1.463 0.613 1 99 75 VAL B N 1
ATOM 1514 C CA . VAL B 1 75 ? -7.148 1.548 1.479 1 99 75 VAL B CA 1
ATOM 1515 C C . VAL B 1 75 ? -8.32 2.16 0.708 1 99 75 VAL B C 1
ATOM 1517 O O . VAL B 1 75 ? -9.43 1.623 0.722 1 99 75 VAL B O 1
ATOM 1520 N N . LEU B 1 76 ? -8.039 3.252 0.028 1 99 76 LEU B N 1
ATOM 1521 C CA . LEU B 1 76 ? -9.094 3.926 -0.724 1 99 76 LEU B CA 1
ATOM 1522 C C . LEU B 1 76 ? -9.594 3.047 -1.865 1 99 76 LEU B C 1
ATOM 1524 O O . LEU B 1 76 ? -10.789 3.023 -2.154 1 99 76 LEU B O 1
ATOM 1528 N N . VAL B 1 77 ? -8.734 2.32 -2.502 1 99 77 VAL B N 1
ATOM 1529 C CA . VAL B 1 77 ? -9.125 1.388 -3.551 1 99 77 VAL B CA 1
ATOM 1530 C C . VAL B 1 77 ? -10.047 0.313 -2.971 1 99 77 VAL B C 1
ATOM 1532 O O . VAL B 1 77 ? -11.062 -0.035 -3.574 1 99 77 VAL B O 1
ATOM 1535 N N . GLY B 1 78 ? -9.734 -0.205 -1.788 1 98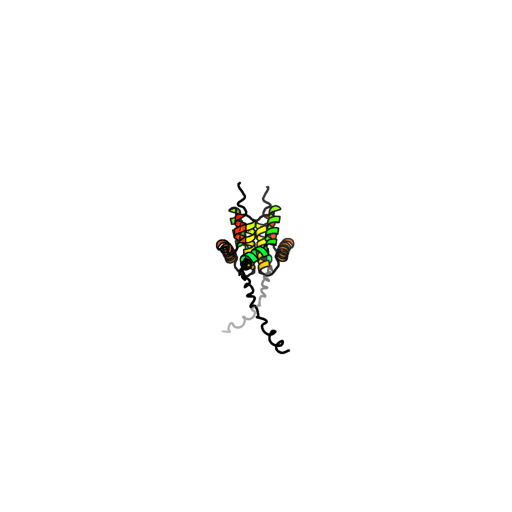.94 78 GLY B N 1
ATOM 1536 C CA . GLY B 1 78 ? -10.586 -1.17 -1.114 1 98.94 78 GLY B CA 1
ATOM 1537 C C . GLY B 1 78 ? -11.961 -0.623 -0.787 1 98.94 78 GLY B C 1
ATOM 1538 O O . GLY B 1 78 ? -12.93 -1.38 -0.689 1 98.94 78 GLY B O 1
ATOM 1539 N N . GLN B 1 79 ? -11.992 0.661 -0.747 1 98.94 79 GLN B N 1
ATOM 1540 C CA . GLN B 1 79 ? -13.25 1.321 -0.439 1 98.94 79 GLN B CA 1
ATOM 1541 C C . GLN B 1 79 ? -14.039 1.625 -1.711 1 98.94 79 GLN B C 1
ATOM 1543 O O . GLN B 1 79 ? -15.172 2.115 -1.646 1 98.94 79 GLN B O 1
ATOM 1548 N N . GLY B 1 80 ? -13.367 1.483 -2.818 1 98.88 80 GLY B N 1
ATOM 1549 C CA . GLY B 1 80 ? -14.141 1.603 -4.043 1 98.88 80 GLY B CA 1
ATOM 1550 C C . GLY B 1 80 ? -13.555 2.598 -5.027 1 98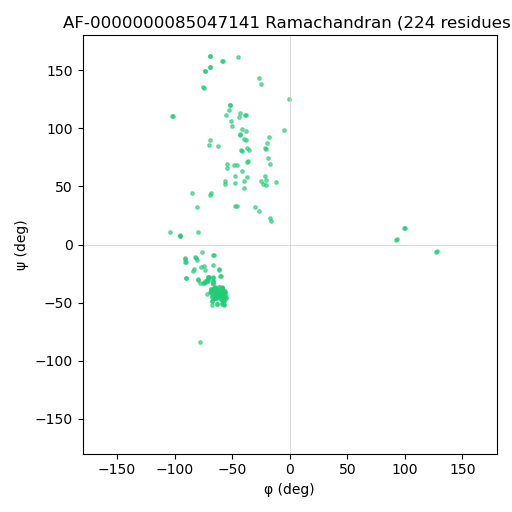.88 80 GLY B C 1
ATOM 1551 O O . GLY B 1 80 ? -14.055 2.74 -6.145 1 98.88 80 GLY B O 1
ATOM 1552 N N . PHE B 1 81 ? -12.555 3.318 -4.723 1 98.94 81 PHE B N 1
ATOM 1553 C CA . PHE B 1 81 ? -11.906 4.242 -5.645 1 98.94 81 PHE B CA 1
ATOM 1554 C C . PHE B 1 81 ? -11.078 3.484 -6.676 1 98.94 81 PHE B C 1
ATOM 1556 O O . PHE B 1 81 ? -10.547 2.41 -6.387 1 98.94 81 PHE B O 1
ATOM 1563 N N . SER B 1 82 ? -10.961 4.023 -7.82 1 98.94 82 SER B N 1
ATOM 1564 C CA . SER B 1 82 ? -9.961 3.504 -8.742 1 98.94 82 SER B CA 1
ATOM 1565 C C . SER B 1 82 ? -8.547 3.82 -8.266 1 98.94 82 SER B C 1
ATOM 1567 O O . SER B 1 82 ? -8.352 4.723 -7.449 1 98.94 82 SER B O 1
ATOM 1569 N N . PRO B 1 83 ? -7.59 3.113 -8.789 1 99 83 PRO B N 1
ATOM 1570 C CA . PRO B 1 83 ? -6.207 3.402 -8.398 1 99 83 PRO B CA 1
ATOM 1571 C C . PRO B 1 83 ? -5.812 4.855 -8.656 1 99 83 PRO B C 1
ATOM 1573 O O . PRO B 1 83 ? -5.207 5.496 -7.797 1 99 83 PRO B O 1
ATOM 1576 N N . GLU B 1 84 ? -6.195 5.348 -9.766 1 98.94 84 GLU B N 1
ATOM 1577 C CA . GLU B 1 84 ? -5.824 6.715 -10.117 1 98.94 84 GLU B CA 1
ATOM 1578 C C . GLU B 1 84 ? -6.523 7.73 -9.219 1 98.94 84 GLU B C 1
ATOM 1580 O O . GLU B 1 84 ? -5.91 8.703 -8.781 1 98.94 84 GLU B O 1
ATOM 1585 N N . GLU B 1 85 ? -7.777 7.492 -8.953 1 98.94 85 GLU B N 1
ATOM 1586 C CA . GLU B 1 85 ? -8.516 8.383 -8.055 1 98.94 85 GLU B CA 1
ATOM 1587 C C . GLU B 1 85 ? -7.938 8.328 -6.641 1 98.94 85 GLU B C 1
ATOM 1589 O O . GLU B 1 85 ? -7.863 9.359 -5.957 1 98.94 85 GLU B O 1
ATOM 1594 N N . ALA B 1 86 ? -7.555 7.16 -6.234 1 98.94 86 ALA B N 1
ATOM 1595 C CA . ALA B 1 86 ? -7.031 6.949 -4.887 1 98.94 86 ALA B CA 1
ATOM 1596 C C . ALA B 1 86 ? -5.738 7.727 -4.668 1 98.94 86 ALA B C 1
ATOM 1598 O O . ALA B 1 86 ? -5.617 8.484 -3.703 1 98.94 86 ALA B O 1
ATOM 1599 N N . ILE B 1 87 ? -4.809 7.551 -5.598 1 99 87 ILE B N 1
ATOM 1600 C CA . ILE B 1 87 ? -3.521 8.203 -5.371 1 99 87 ILE B CA 1
ATOM 1601 C C . ILE B 1 87 ? -3.668 9.711 -5.543 1 99 87 ILE B C 1
ATOM 1603 O O . ILE B 1 87 ? -3.018 10.484 -4.84 1 99 87 ILE B O 1
ATOM 1607 N N . ALA B 1 88 ? -4.621 10.133 -6.371 1 98.94 88 ALA B N 1
ATOM 1608 C CA . ALA B 1 88 ? -4.891 11.562 -6.488 1 98.94 88 ALA B CA 1
ATOM 1609 C C . ALA B 1 88 ? -5.418 12.125 -5.172 1 98.94 88 ALA B C 1
ATOM 1611 O O . ALA B 1 88 ? -5.023 13.219 -4.758 1 98.94 88 ALA B O 1
ATOM 1612 N N . GLN B 1 89 ? -6.293 11.438 -4.508 1 98.94 89 GLN B N 1
ATOM 1613 C CA . GLN B 1 89 ? -6.84 11.867 -3.225 1 98.94 89 GLN B CA 1
ATOM 1614 C C . GLN B 1 89 ? -5.754 11.93 -2.156 1 98.94 89 GLN B C 1
ATOM 1616 O O . GLN B 1 89 ? -5.688 12.883 -1.384 1 98.94 89 GLN B O 1
ATOM 1621 N N . VAL B 1 90 ? -4.887 10.977 -2.145 1 98.94 90 VAL B N 1
ATOM 1622 C CA . VAL B 1 90 ? -3.805 10.938 -1.166 1 98.94 90 VAL B CA 1
ATOM 1623 C C . VAL B 1 90 ? -2.854 12.109 -1.396 1 98.94 90 VAL B C 1
ATOM 1625 O O . VAL B 1 90 ? -2.443 12.781 -0.444 1 98.94 90 VAL B O 1
ATOM 1628 N N . GLU B 1 91 ? -2.496 12.32 -2.617 1 98.94 91 GLU B N 1
ATOM 1629 C CA . GLU B 1 91 ? -1.631 13.445 -2.949 1 98.94 91 GLU B CA 1
ATOM 1630 C C . GLU B 1 91 ? -2.291 14.773 -2.59 1 98.94 91 GLU B C 1
ATOM 1632 O O . GLU B 1 91 ? -1.622 15.703 -2.125 1 98.94 91 GLU B O 1
ATOM 1637 N N . ASP B 1 92 ? -3.584 14.844 -2.773 1 98.88 92 ASP B N 1
ATOM 1638 C CA . ASP B 1 92 ? -4.309 16.047 -2.395 1 98.88 92 ASP B CA 1
ATOM 1639 C C . ASP B 1 92 ? -4.262 16.266 -0.883 1 98.88 92 ASP B C 1
ATOM 1641 O O . ASP B 1 92 ? -4.07 17.391 -0.419 1 98.88 92 ASP B O 1
ATOM 1645 N N . TRP B 1 93 ? -4.465 15.227 -0.114 1 98.88 93 TRP B N 1
ATOM 1646 C CA . TRP B 1 93 ? -4.375 15.328 1.34 1 98.88 93 TRP B CA 1
ATOM 1647 C C . TRP B 1 93 ? -3.002 15.836 1.766 1 98.88 93 TRP B C 1
ATOM 1649 O O . TRP B 1 93 ? -2.887 16.594 2.734 1 98.88 93 TRP B O 1
ATOM 1659 N N . GLU B 1 94 ? -1.993 15.352 1.061 1 98.81 94 GLU B N 1
ATOM 1660 C CA . GLU B 1 94 ? -0.641 15.805 1.366 1 98.81 94 GLU B CA 1
ATOM 1661 C C . GLU B 1 94 ? -0.461 17.281 1.002 1 98.81 94 GLU B C 1
ATOM 1663 O O . GLU B 1 94 ? 0.026 18.062 1.813 1 98.81 94 GLU B O 1
ATOM 1668 N N . LYS B 1 95 ? -0.843 17.641 -0.141 1 98.62 95 LYS B N 1
ATOM 1669 C CA . LYS B 1 95 ? -0.62 18.969 -0.68 1 98.62 95 LYS B CA 1
ATOM 1670 C C . LYS B 1 95 ? -1.385 20.016 0.121 1 98.62 95 LYS B C 1
ATOM 1672 O O . LYS B 1 95 ? -0.889 21.125 0.336 1 98.62 95 LYS B O 1
ATOM 1677 N N . THR B 1 96 ? -2.539 19.734 0.566 1 98.5 96 THR B N 1
ATOM 1678 C CA . THR B 1 96 ? -3.4 20.688 1.259 1 98.5 96 THR B CA 1
ATOM 1679 C C . THR B 1 96 ? -3.031 20.766 2.736 1 98.5 96 THR B C 1
ATOM 1681 O O . THR B 1 96 ? -3.424 21.719 3.426 1 98.5 96 THR B O 1
ATOM 1684 N N . GLY B 1 97 ? -2.389 19.75 3.207 1 98 97 GLY B N 1
ATOM 1685 C CA . GLY B 1 97 ? -2.055 19.703 4.621 1 98 97 GLY B CA 1
ATOM 1686 C C . GLY B 1 97 ? -3.1 18.984 5.457 1 98 97 GLY B C 1
ATOM 1687 O O . GLY B 1 97 ? -3.004 18.953 6.688 1 98 97 GLY B O 1
ATOM 1688 N N . GLU B 1 98 ? -4.082 18.453 4.75 1 98.31 98 GLU B N 1
ATOM 1689 C CA . GLU B 1 98 ? -5.047 17.641 5.48 1 98.31 98 GLU B CA 1
ATOM 1690 C C . GLU B 1 98 ? -4.363 16.469 6.176 1 98.31 98 GLU B C 1
ATOM 1692 O O . GLU B 1 98 ? -4.766 16.062 7.27 1 98.31 98 GLU B O 1
ATOM 1697 N N . SER B 1 99 ? -3.439 15.984 5.512 1 98.56 99 SER B N 1
ATOM 1698 C CA . SER B 1 99 ? -2.584 15.031 6.207 1 98.56 99 SER B CA 1
ATOM 1699 C C . SER B 1 99 ? -1.264 15.672 6.625 1 98.56 99 SER B C 1
ATOM 1701 O O . SER B 1 99 ? -0.386 15.898 5.789 1 98.56 99 SER B O 1
ATOM 1703 N N . GLN B 1 100 ? -1.139 15.828 7.84 1 98.19 100 GLN B N 1
ATOM 1704 C CA . GLN B 1 100 ? 0.114 16.359 8.367 1 98.19 100 GLN B CA 1
ATOM 1705 C C . GL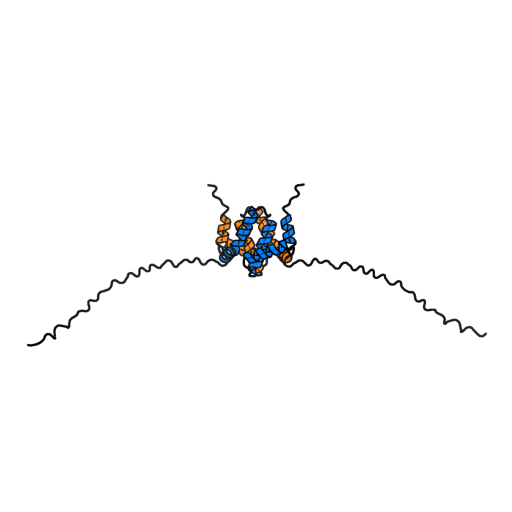N B 1 100 ? 1.18 15.266 8.453 1 98.19 100 GLN B C 1
ATOM 1707 O O . GLN B 1 100 ? 2.367 15.539 8.266 1 98.19 100 GLN B O 1
ATOM 1712 N N . LEU B 1 101 ? 0.748 14.094 8.648 1 98.44 101 LEU B N 1
ATOM 1713 C CA . LEU B 1 101 ? 1.673 12.969 8.773 1 98.44 101 LEU B CA 1
ATOM 1714 C C . LEU B 1 101 ? 2.354 12.68 7.445 1 98.44 101 LEU B C 1
ATOM 1716 O O . LEU B 1 101 ? 3.549 12.375 7.406 1 98.44 101 LEU B O 1
ATOM 1720 N N . LEU B 1 102 ? 1.639 12.797 6.371 1 98.69 102 LEU B N 1
ATOM 1721 C CA . LEU B 1 102 ? 2.26 12.633 5.059 1 98.69 102 LEU B CA 1
ATOM 1722 C C . LEU B 1 102 ? 3.275 13.742 4.797 1 98.69 102 LEU B C 1
ATOM 1724 O O . LEU B 1 102 ? 4.352 13.484 4.25 1 98.69 102 LEU B O 1
ATOM 1728 N N . GLN B 1 103 ? 2.961 14.938 5.195 1 98.25 103 GLN B N 1
ATOM 1729 C CA . GLN B 1 103 ? 3.922 16.016 5.039 1 98.25 103 GLN B CA 1
ATOM 1730 C C . GLN B 1 103 ? 5.172 15.773 5.879 1 98.25 103 GLN B C 1
ATOM 1732 O O . GLN B 1 103 ? 6.293 16 5.414 1 98.25 103 GLN B O 1
ATOM 1737 N N . GLU B 1 104 ? 4.934 15.32 7.012 1 97.56 104 GLU B N 1
ATOM 1738 C CA . GLU B 1 104 ? 6.051 15.062 7.918 1 97.56 104 GLU B CA 1
ATOM 1739 C C . GLU B 1 104 ? 6.969 13.977 7.375 1 97.56 104 GLU B C 1
ATOM 1741 O O . GLU B 1 104 ? 8.195 14.109 7.41 1 97.56 104 GLU B O 1
ATOM 1746 N N . SER B 1 105 ? 6.352 12.922 6.871 1 97.75 105 SER B N 1
ATOM 1747 C CA . SER B 1 105 ? 7.176 11.812 6.414 1 97.75 105 SER B CA 1
ATOM 1748 C C . SER B 1 105 ? 7.949 12.18 5.152 1 97.75 105 SER B C 1
ATOM 1750 O O . SER B 1 105 ? 9 11.602 4.875 1 97.75 105 SER B O 1
ATOM 1752 N N . LYS B 1 106 ? 7.434 13 4.453 1 96.62 106 LYS B N 1
ATOM 1753 C CA . LYS B 1 106 ? 8.109 13.414 3.23 1 96.62 106 LYS B CA 1
ATOM 1754 C C . LYS B 1 106 ? 9.406 14.164 3.545 1 96.62 106 LYS B C 1
ATOM 1756 O O . LYS B 1 106 ? 10.359 14.109 2.771 1 96.62 106 LYS B O 1
ATOM 1761 N N . GLN B 1 107 ? 9.461 14.797 4.664 1 92.81 107 GLN B N 1
ATOM 1762 C CA . GLN B 1 107 ? 10.586 15.633 5.059 1 92.81 107 GLN B CA 1
ATOM 1763 C C . GLN B 1 107 ? 11.625 14.828 5.828 1 92.81 107 GLN B C 1
ATOM 1765 O O . GLN B 1 107 ? 12.711 15.328 6.137 1 92.81 107 GLN B O 1
ATOM 1770 N N . MET B 1 108 ? 11.32 13.68 6.289 1 85.38 108 MET B N 1
ATOM 1771 C CA . MET B 1 108 ? 12.227 12.875 7.105 1 85.38 108 MET B CA 1
ATOM 1772 C C . MET B 1 108 ? 13.555 12.648 6.391 1 85.38 108 MET B C 1
ATOM 1774 O O . MET B 1 108 ? 14.594 12.508 7.031 1 85.38 108 MET B O 1
ATOM 1778 N N . ASP B 1 109 ? 13.734 12.289 5.16 1 62.06 109 ASP B N 1
ATOM 1779 C CA . ASP B 1 109 ? 15.047 12.008 4.582 1 62.06 109 ASP B CA 1
ATOM 1780 C C . ASP B 1 109 ? 15.906 13.266 4.523 1 62.06 109 ASP B C 1
ATOM 1782 O O . ASP B 1 109 ? 17.078 13.211 4.137 1 62.06 109 ASP B O 1
ATOM 1786 N N . LYS B 1 110 ? 15.438 14.477 4.793 1 54.75 110 LYS B N 1
ATOM 1787 C CA . LYS B 1 110 ? 16.438 15.547 4.738 1 54.75 110 LYS B CA 1
ATOM 1788 C C . LYS B 1 110 ? 17.438 15.422 5.879 1 54.75 110 LYS B C 1
ATOM 1790 O O . LYS B 1 110 ? 17.141 15.773 7.02 1 54.75 110 LYS B O 1
ATOM 1795 N N . GLY B 1 111 ? 17.844 14.336 6.145 1 42.53 111 GLY B N 1
ATOM 1796 C CA . GLY B 1 111 ? 18.922 14.148 7.09 1 42.53 111 GLY B CA 1
ATOM 1797 C C . GLY B 1 111 ? 19.859 15.352 7.176 1 42.53 111 GLY B C 1
ATOM 1798 O O . GLY B 1 111 ? 19.906 16.172 6.25 1 42.53 111 GLY B O 1
ATOM 1799 N N . GLU B 1 112 ? 20.328 15.586 8.531 1 40.28 112 GLU B N 1
ATOM 1800 C CA . GLU B 1 112 ? 21.25 16.547 9.117 1 40.28 112 GLU B CA 1
ATOM 1801 C C . GLU B 1 112 ? 22.547 16.641 8.312 1 40.28 112 GLU B C 1
ATOM 1803 O O . GLU B 1 112 ? 23.344 15.695 8.312 1 40.28 112 GLU B O 1
ATOM 1808 N N . THR B 1 113 ? 22.578 16.844 7.117 1 35.25 113 THR B N 1
ATOM 1809 C CA . THR B 1 113 ? 23.891 17.297 6.676 1 35.25 113 THR B CA 1
ATOM 1810 C C . THR B 1 113 ? 24.406 18.406 7.582 1 35.25 113 THR B C 1
ATOM 1812 O O . THR B 1 113 ? 25.375 19.094 7.238 1 35.25 113 THR B O 1
ATOM 1815 N N . ASN B 1 114 ? 24.125 18.453 8.914 1 29.77 114 ASN B N 1
ATOM 1816 C CA . ASN B 1 114 ? 25.141 19.266 9.578 1 29.77 114 ASN B CA 1
ATOM 1817 C C . ASN B 1 114 ? 26.484 18.547 9.633 1 29.77 114 ASN B C 1
ATOM 1819 O O . ASN B 1 114 ? 26.547 17.328 9.82 1 29.77 114 ASN B O 1
#

Solvent-accessible surface area (backbone atoms only — not comparable to full-atom values): 13450 Å² total; per-residue (Å²): 139,86,84,86,73,74,83,70,69,75,79,73,81,74,77,74,74,65,74,71,73,73,70,66,72,66,68,66,72,70,78,75,66,70,76,73,36,71,58,33,50,49,56,59,63,42,38,65,51,43,51,53,50,54,53,40,46,75,72,64,54,53,63,71,32,50,42,50,50,44,23,50,20,15,22,38,32,36,64,66,40,50,52,69,58,16,44,50,51,47,51,46,31,37,74,73,49,53,12,54,59,55,47,50,41,62,53,58,75,66,61,78,80,116,143,82,81,82,81,71,76,74,73,67,81,75,80,76,78,76,75,67,76,70,73,74,69,68,74,65,65,64,74,67,80,74,65,72,78,73,35,71,58,34,49,49,55,59,62,43,39,66,50,42,52,54,51,53,54,41,46,74,72,65,54,53,62,69,32,50,43,50,50,44,23,50,20,17,20,38,32,36,63,65,40,48,51,69,58,17,46,50,51,48,50,46,30,36,73,74,49,54,12,55,59,56,48,52,40,64,54,57,74,67,60,78,81,115

Secondary structure (DSSP, 8-state):
---S-GGGTT---------------------------HHHHHHHHTHHHHHHHHHHHHTT--HHHHHHHHHHHHHHHHTT--HHHHHHHHHHHHHHTS-HHHHHHHHTT-----/---TTGGGGG---------------------------HHHHHHHHTHHHHHHHHHHHHTT--HHHHHHHHHHHHHHHHTT--HHHHHHHHHHHHHHTS-HHHHHHHHTT-----

Sequence (228 aa):
MGNYFDEIQHLKHSEYGGPQPVITDTRVDLNETEDVSMADQWVEYIQPLVTFALEEVKEGINLTHLFQEYILAGVLVGQGFSPEEAIAQVEDWEKTGESQLLQESKQMDKGETNMGNYFDEIQHLKHSEYGGPQPVITDTRVDLNETEDVSMADQWVEYIQPLVTFALEEVKEGINLTHLFQEYILAGVLVGQGFSPEEAIAQVEDWEKTGESQLLQESKQMDKGETN

pLDDT: mean 76.1, std 30.46, range [23.31, 99.0]

Foldseek 3Di:
DDDDPDDPPDPDPPPPPPPPPCPVCPVPPPPCPVPQDPVNVVVVQLVVLVVVLVVVVVVVFDDVLSCVLSVQLVVVVVVPDGSVRSSVVSVVCCVVVVDVPSVVSRCVPPPPPD/DDDPPPDPPDPDPPPPPPPPPCPVCVVVPPPCVVPQDPVNVVVVQLVVLVVVLVVVVVVVFDDVLSCVLSVQLVVVVVVPDGSVRSSVVSVVCCVVVVDVPSVVSRCVPPPPPD

Organism: Alkalihalophilus pseudofirmus (strain ATCC BAA-2126 / JCM 17055 / OF4) (NCBI:txid398511)

Radius of gyration: 40.6 Å; Cα contacts (8 Å, |Δi|>4): 209; chains: 2; bounding box: 70×104×171 Å